Protein AF-A0A523V8X4-F1 (afdb_monomer)

Mean predicted aligned error: 13.8 Å

Nearest PDB structures (foldseek):
  6ama-assembly1_B  TM=8.671E-01  e=6.487E-03  Streptomyces venezuelae
  8xma-assembly1_A  TM=4.907E-01  e=3.134E-01  Homo sapiens
  8j7w-assembly1_A  TM=3.905E-01  e=1.076E+00  Homo sapiens
  8j80-assembly1_A  TM=3.078E-01  e=5.980E-01  Homo sapiens
  8j7w-assembly1_B  TM=3.278E-01  e=9.568E-01  Homo sapiens

pLDDT: mean 81.04, std 16.1, range [32.91, 97.31]

Solvent-accessible surface area (backbone atoms only — not comparable to full-atom values): 18964 Å² total; per-residue (Å²): 135,85,80,76,78,78,54,67,34,44,57,65,57,48,11,64,75,70,75,49,54,52,67,56,48,51,52,31,44,78,67,67,68,36,58,60,48,76,59,87,95,43,54,42,27,40,48,66,44,55,50,46,45,73,77,38,75,60,86,63,70,62,46,75,63,42,53,28,28,28,49,48,30,48,51,52,48,52,57,69,34,41,91,56,71,66,81,50,44,27,38,43,90,61,37,33,37,37,28,22,74,66,26,34,76,22,79,36,84,90,66,60,28,39,44,59,52,46,74,75,68,39,46,87,88,35,51,57,47,53,31,54,62,87,59,91,85,48,43,78,53,82,76,78,49,66,77,38,59,72,63,47,42,44,56,94,65,52,61,65,57,48,34,51,53,48,66,56,65,48,61,91,88,56,59,73,59,48,51,46,66,64,62,95,60,24,41,37,37,32,29,42,72,84,65,51,68,70,59,51,50,52,52,37,50,55,53,33,64,40,40,71,86,46,47,68,48,74,44,74,40,62,93,82,67,74,58,76,77,90,66,72,94,85,58,91,82,78,84,68,83,78,49,50,92,68,44,80,87,54,54,69,72,57,34,51,56,43,42,53,49,42,46,46,52,62,69,42,43,66,47,55,80,65,42,95,56,47,69,81,80,45,62,76,72,61,72,36,82,90,64,56,90,76,70,85,68,81,89,58,85,63,90,50,77,84,73,60,98,47,87,76,75,89,127

Secondary structure (DSSP, 8-state):
-------EEEHHHHHHHHTS-HHHHHHHHHTTSS-EEEETTEEEEEHHHHHHHHHS-------HHHHHHHHHHHHHHHHH-TTS-EEEEEEETTEEEEEETT-TTSBPTTSSBHHHHHHHHSPTT--EEEESSPPTTPEEPPPPPHHHHHTTTT----HHHHHHHHHHHS-TTS-EEEEEESSTTEEEEEEETT--HHHHHHHHHHHHHH-TTSEEEEEEE-TT-PPPPSS-TTSS---SPPPGGG-TTS-HHHHHHHHHHHHHHHHHHHHHHH-S-GGGTS-GGGGSTTS------TTS--S-GGG--------

Radius of gyration: 25.16 Å; Cα contacts (8 Å, |Δi|>4): 401; chains: 1; bounding box: 76×64×55 Å

Structure (mmCIF, N/CA/C/O backbone):
data_AF-A0A523V8X4-F1
#
_entry.id   AF-A0A523V8X4-F1
#
loop_
_atom_site.group_PDB
_atom_site.id
_atom_site.type_symbol
_atom_site.label_atom_id
_atom_site.label_alt_id
_atom_site.label_comp_id
_atom_site.label_asym_id
_atom_site.label_entity_id
_atom_site.label_seq_id
_atom_site.pdbx_PDB_ins_code
_atom_site.Cartn_x
_atom_site.Cartn_y
_atom_site.Cartn_z
_atom_site.occupancy
_atom_site.B_iso_or_equiv
_atom_site.auth_seq_id
_atom_site.auth_comp_id
_atom_site.auth_asym_id
_atom_site.auth_atom_id
_atom_site.pdbx_PDB_model_num
ATOM 1 N N . MET A 1 1 ? -48.447 18.107 -9.327 1.00 37.53 1 MET A N 1
ATOM 2 C CA . MET A 1 1 ? -47.236 18.749 -9.875 1.00 37.53 1 MET A CA 1
ATOM 3 C C . MET A 1 1 ? -46.684 19.621 -8.772 1.00 37.53 1 MET A C 1
ATOM 5 O O . MET A 1 1 ? -47.209 20.700 -8.546 1.00 37.53 1 MET A O 1
ATOM 9 N N . ASP A 1 2 ? -45.750 19.077 -8.001 1.00 35.28 2 ASP A N 1
ATOM 10 C CA . ASP A 1 2 ? -45.204 19.743 -6.823 1.00 35.28 2 ASP A CA 1
ATOM 11 C C . ASP A 1 2 ? -44.057 20.658 -7.268 1.00 35.28 2 ASP A C 1
ATOM 13 O O . ASP A 1 2 ? -42.974 20.202 -7.633 1.00 35.28 2 ASP A O 1
ATOM 17 N N . THR A 1 3 ? -44.330 21.958 -7.361 1.00 41.09 3 THR A N 1
ATOM 18 C CA . THR A 1 3 ? -43.325 22.990 -7.626 1.00 41.09 3 THR A CA 1
ATOM 19 C C . THR A 1 3 ? -42.636 23.357 -6.316 1.00 41.09 3 THR A C 1
ATOM 21 O O . THR A 1 3 ? -42.769 24.478 -5.823 1.00 41.09 3 THR A O 1
ATOM 24 N N . SER A 1 4 ? -41.887 22.423 -5.734 1.00 45.38 4 SER A N 1
ATOM 25 C CA . SER A 1 4 ? -40.886 22.766 -4.729 1.00 45.38 4 SER A CA 1
ATOM 26 C C . SER A 1 4 ? -39.798 23.574 -5.434 1.00 45.38 4 SER A C 1
ATOM 28 O O . SER A 1 4 ? -38.964 23.034 -6.157 1.00 45.38 4 SER A O 1
ATOM 30 N N . GLY A 1 5 ? -39.877 24.899 -5.300 1.00 47.75 5 GLY A N 1
ATOM 31 C CA . GLY A 1 5 ? -38.987 25.856 -5.943 1.00 47.75 5 GLY A CA 1
ATOM 32 C C . GLY A 1 5 ? -37.524 25.575 -5.614 1.00 47.75 5 GLY A C 1
ATOM 33 O O . GLY A 1 5 ? -37.017 25.989 -4.572 1.00 47.75 5 GLY A O 1
ATOM 34 N N . HIS A 1 6 ? -36.827 24.896 -6.524 1.00 63.34 6 HIS A N 1
ATOM 35 C CA . HIS A 1 6 ? -35.383 24.722 -6.465 1.00 63.34 6 HIS A CA 1
ATOM 36 C C . HIS A 1 6 ? -34.720 26.052 -6.813 1.00 63.34 6 HIS A C 1
ATOM 38 O O . HIS A 1 6 ? -34.363 26.323 -7.960 1.00 63.34 6 HIS A O 1
ATOM 44 N N . ARG A 1 7 ? -34.585 26.919 -5.809 1.00 81.62 7 ARG A N 1
ATOM 45 C CA . ARG A 1 7 ? -33.821 28.154 -5.934 1.00 81.62 7 ARG A CA 1
ATOM 46 C C . ARG A 1 7 ? -32.378 27.784 -6.283 1.00 81.62 7 ARG A C 1
ATOM 48 O O . ARG A 1 7 ? -31.677 27.127 -5.512 1.00 81.62 7 ARG A O 1
ATOM 55 N N . SER A 1 8 ? -31.969 28.156 -7.492 1.00 87.88 8 SER A N 1
ATOM 56 C CA . SER A 1 8 ? -30.600 27.971 -7.959 1.00 87.88 8 SER A CA 1
ATOM 57 C C . SER A 1 8 ? -29.747 29.147 -7.498 1.00 87.88 8 SER A C 1
ATOM 59 O O . SER A 1 8 ? -30.123 30.306 -7.665 1.00 87.88 8 SER A O 1
ATOM 61 N N . LEU A 1 9 ? -28.578 28.839 -6.956 1.00 92.88 9 LEU A N 1
ATOM 62 C CA . LEU A 1 9 ? -27.562 29.785 -6.525 1.00 92.88 9 LEU A CA 1
ATOM 63 C C . LEU A 1 9 ? -26.430 29.838 -7.548 1.00 92.88 9 LEU A C 1
ATOM 65 O O . LEU A 1 9 ? -26.143 28.859 -8.240 1.00 92.88 9 LEU A O 1
ATOM 69 N N . VAL A 1 10 ? -25.755 30.981 -7.621 1.00 95.62 10 VAL A N 1
ATOM 70 C CA . VAL A 1 10 ? -24.457 31.087 -8.301 1.00 95.62 10 VAL A CA 1
ATOM 71 C C . VAL A 1 10 ? -23.316 30.845 -7.313 1.00 95.62 10 VAL A C 1
ATOM 73 O O . VAL A 1 10 ? -23.499 30.943 -6.100 1.00 95.62 10 VAL A O 1
ATOM 76 N N . VAL A 1 11 ? -22.119 30.556 -7.833 1.00 96.06 11 VAL A N 1
ATOM 77 C CA . VAL A 1 11 ? -20.916 30.240 -7.035 1.00 96.06 11 VAL A CA 1
ATOM 78 C C . VAL A 1 11 ? -20.683 31.232 -5.899 1.00 96.06 11 VAL A C 1
ATOM 80 O O . VAL A 1 11 ? -20.419 30.803 -4.782 1.00 96.06 11 VAL A O 1
ATOM 83 N N . ASP A 1 12 ? -20.809 32.533 -6.159 1.00 96.06 12 ASP A N 1
ATOM 84 C CA . ASP A 1 12 ? -20.530 33.574 -5.163 1.00 96.06 12 ASP A CA 1
ATOM 85 C C . ASP A 1 12 ? -21.539 33.554 -4.006 1.00 96.06 12 ASP A C 1
ATOM 87 O O . ASP A 1 12 ? -21.163 33.712 -2.845 1.00 96.06 12 ASP A O 1
ATOM 91 N N . GLN A 1 13 ? -22.810 33.272 -4.306 1.00 94.38 13 GLN A N 1
ATOM 92 C CA . GLN A 1 13 ? -23.863 33.131 -3.299 1.00 94.38 13 GLN A CA 1
ATOM 93 C C . GLN A 1 13 ? -23.640 31.879 -2.448 1.00 94.38 13 GLN A C 1
ATOM 95 O O . GLN A 1 13 ? -23.715 31.951 -1.224 1.00 94.38 13 GLN A O 1
ATOM 100 N N . ALA A 1 14 ? -23.294 30.752 -3.076 1.00 94.62 14 ALA A N 1
ATOM 101 C CA . ALA A 1 14 ? -22.953 29.531 -2.354 1.00 94.62 14 ALA A CA 1
ATOM 102 C C . ALA A 1 14 ? -21.706 29.720 -1.472 1.00 94.62 14 ALA A C 1
ATOM 104 O O . ALA A 1 14 ? -21.703 29.284 -0.325 1.00 94.62 14 ALA A O 1
ATOM 105 N N . ALA A 1 15 ? -20.673 30.417 -1.960 1.00 94.81 15 ALA A N 1
ATOM 106 C CA . ALA A 1 15 ? -19.462 30.706 -1.185 1.00 94.81 15 ALA A CA 1
ATOM 107 C C . ALA A 1 15 ? -19.770 31.558 0.050 1.00 94.81 15 ALA A C 1
ATOM 109 O O . ALA A 1 15 ? -19.306 31.244 1.146 1.00 94.81 15 ALA A O 1
ATOM 110 N N . SER A 1 16 ? -20.603 32.590 -0.120 1.00 94.44 16 SER A N 1
ATOM 111 C CA . SER A 1 16 ? -21.057 33.436 0.982 1.00 94.44 16 SER A CA 1
ATOM 112 C C . SER A 1 16 ? -21.873 32.648 2.009 1.00 94.44 16 SER A C 1
ATOM 114 O O . SER A 1 16 ? -21.637 32.809 3.202 1.00 94.44 16 SER A O 1
ATOM 116 N N . MET A 1 17 ? -22.775 31.763 1.569 1.00 91.94 17 MET A N 1
ATOM 117 C CA . MET A 1 17 ? -23.570 30.920 2.472 1.00 91.94 17 MET A CA 1
ATOM 118 C C . MET A 1 17 ? -22.720 29.904 3.239 1.00 91.94 17 MET A C 1
ATOM 120 O O . MET A 1 17 ? -22.996 29.638 4.402 1.00 91.94 17 MET A O 1
ATOM 124 N N . LEU A 1 18 ? -21.691 29.346 2.600 1.00 88.62 18 LEU A N 1
ATOM 125 C CA . LEU A 1 18 ? -20.810 28.328 3.180 1.00 88.62 18 LEU A CA 1
ATOM 126 C C . LEU A 1 18 ? -19.656 28.920 4.002 1.00 88.62 18 LEU A C 1
ATOM 128 O O . LEU A 1 18 ? -18.923 28.169 4.638 1.00 88.62 18 LEU A O 1
ATOM 132 N N . GLY A 1 19 ? -19.455 30.242 3.966 1.00 88.94 19 GLY A N 1
ATOM 133 C CA . GLY A 1 19 ? -18.324 30.902 4.621 1.00 88.94 19 GLY A CA 1
ATOM 134 C C . GLY A 1 19 ? -16.960 30.515 4.031 1.00 88.94 19 GLY A C 1
ATOM 135 O O . GLY A 1 19 ? -15.964 30.493 4.750 1.00 88.94 19 GLY A O 1
ATOM 136 N N . VAL A 1 20 ? -16.892 30.182 2.735 1.00 91.00 20 VAL A N 1
ATOM 137 C CA . VAL A 1 20 ? -15.656 29.743 2.055 1.00 91.00 20 VAL A CA 1
ATOM 138 C C . VAL A 1 20 ? -15.372 30.549 0.787 1.00 91.00 20 VAL A C 1
ATOM 140 O O . VAL A 1 20 ? -16.221 31.264 0.265 1.00 91.00 20 VAL A O 1
ATOM 143 N N . SER A 1 21 ? -14.158 30.410 0.244 1.00 93.94 21 SER A N 1
ATOM 144 C CA . SER A 1 21 ? -13.791 31.061 -1.018 1.00 93.94 21 SER A CA 1
ATOM 145 C C . SER A 1 21 ? -14.538 30.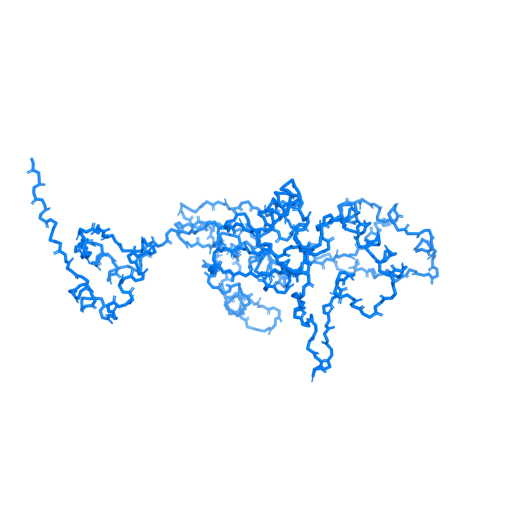472 -2.225 1.00 93.94 21 SER A C 1
ATOM 147 O O . SER A 1 21 ? -14.808 29.271 -2.290 1.00 93.94 21 SER A O 1
ATOM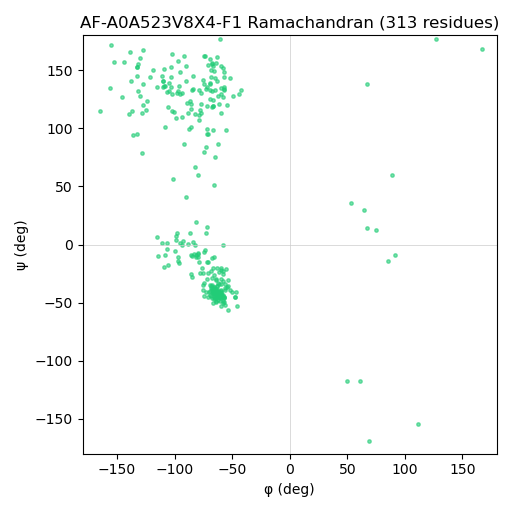 149 N N . THR A 1 22 ? -14.773 31.290 -3.252 1.00 94.00 22 THR A N 1
ATOM 150 C CA . THR A 1 22 ? -15.376 30.857 -4.530 1.00 94.00 22 THR A CA 1
ATOM 151 C C . THR A 1 22 ? -14.543 29.783 -5.238 1.00 94.00 22 THR A C 1
ATOM 153 O O . THR A 1 22 ? -15.087 28.913 -5.919 1.00 94.00 22 THR A O 1
ATOM 156 N N . ARG A 1 23 ? -13.217 29.788 -5.037 1.00 90.75 23 ARG A N 1
ATOM 157 C CA . ARG A 1 23 ? -12.302 28.736 -5.506 1.00 90.75 23 ARG A CA 1
ATOM 158 C C . ARG A 1 23 ? -12.588 27.396 -4.826 1.00 90.75 23 ARG A C 1
ATOM 160 O O . ARG A 1 23 ? -12.579 26.371 -5.502 1.00 90.75 23 ARG A O 1
ATOM 167 N N . THR A 1 24 ? -12.857 27.401 -3.521 1.00 84.94 24 THR A N 1
ATOM 168 C CA . THR A 1 24 ? -13.229 26.197 -2.763 1.00 84.94 24 THR A CA 1
ATOM 169 C C . THR A 1 24 ? -14.539 25.614 -3.282 1.00 84.94 24 THR A C 1
ATOM 171 O O . THR A 1 24 ? -14.596 24.416 -3.539 1.00 84.94 24 THR A O 1
ATOM 174 N N . VAL A 1 25 ? -15.546 26.460 -3.526 1.00 93.44 25 VAL A N 1
ATOM 175 C CA . VAL A 1 25 ? -16.840 26.031 -4.087 1.00 93.44 25 VAL A CA 1
ATOM 176 C C . VAL A 1 25 ? -16.674 25.415 -5.476 1.00 93.44 25 VAL A C 1
ATOM 178 O O . VAL A 1 25 ? -17.209 24.343 -5.731 1.00 93.44 25 VAL A O 1
ATOM 181 N N . LYS A 1 26 ? -15.884 26.035 -6.366 1.00 92.12 26 LYS A N 1
ATOM 182 C CA . LYS A 1 26 ? -15.589 25.460 -7.692 1.00 92.12 26 LYS A CA 1
ATOM 183 C C . LYS A 1 26 ? -14.900 24.102 -7.587 1.00 92.12 26 LYS A C 1
ATOM 185 O O . LYS A 1 26 ? -15.316 23.171 -8.257 1.00 92.12 26 LYS A O 1
ATOM 190 N N . ARG A 1 27 ? -13.917 23.966 -6.690 1.00 90.62 27 ARG A N 1
ATOM 191 C CA . ARG A 1 27 ? -13.253 22.681 -6.431 1.00 90.62 27 ARG A CA 1
ATOM 192 C C . ARG A 1 27 ? -14.238 21.614 -5.942 1.00 90.62 27 ARG A C 1
ATOM 194 O O . ARG A 1 27 ? -14.106 20.466 -6.336 1.00 90.62 27 ARG A O 1
ATOM 201 N N . TRP A 1 28 ? -15.195 21.972 -5.085 1.00 90.75 28 TRP A N 1
ATOM 202 C CA . TRP A 1 28 ? -16.233 21.047 -4.614 1.00 90.75 28 TRP A CA 1
ATOM 203 C C . TRP A 1 28 ? -17.209 20.643 -5.719 1.00 90.75 28 TRP A C 1
ATOM 205 O O . TRP A 1 28 ? -17.574 19.476 -5.782 1.00 90.75 28 TRP A O 1
ATOM 215 N N . LEU A 1 29 ? -17.567 21.563 -6.617 1.00 90.25 29 LEU A N 1
ATOM 216 C CA . LEU A 1 29 ? -18.368 21.264 -7.809 1.00 90.25 29 LEU A CA 1
ATOM 217 C C . LEU A 1 29 ? -17.628 20.335 -8.779 1.00 90.25 29 LEU A C 1
ATOM 219 O O . LEU A 1 29 ? -18.188 19.341 -9.224 1.00 90.25 29 LEU A O 1
ATOM 223 N N . ASP A 1 30 ? -16.352 20.615 -9.053 1.00 84.38 30 ASP A N 1
ATOM 224 C CA . ASP A 1 30 ? -15.517 19.776 -9.922 1.00 84.38 30 ASP A CA 1
ATOM 225 C C . ASP A 1 30 ? -15.294 18.372 -9.322 1.00 84.38 30 ASP A C 1
ATOM 227 O O . ASP A 1 30 ? -15.143 17.398 -10.055 1.00 84.38 30 ASP A O 1
ATOM 231 N N . ALA A 1 31 ? -15.291 18.262 -7.989 1.00 77.44 31 ALA A N 1
ATOM 232 C CA . ALA A 1 31 ? -15.161 17.003 -7.255 1.00 77.44 31 ALA A CA 1
ATOM 233 C C . ALA A 1 31 ? -16.502 16.290 -6.985 1.00 77.44 31 ALA A C 1
ATOM 235 O O . ALA A 1 31 ? -16.498 15.255 -6.322 1.00 77.44 31 ALA A O 1
ATOM 236 N N . GLY A 1 32 ? -17.639 16.845 -7.422 1.00 84.19 32 GLY A N 1
ATOM 237 C CA . GLY A 1 32 ? -18.973 16.280 -7.170 1.00 84.19 32 GLY A CA 1
ATOM 238 C C . GLY A 1 32 ? -19.420 16.308 -5.702 1.00 84.19 32 GLY A C 1
ATOM 239 O O . GLY A 1 32 ? -20.367 15.631 -5.332 1.00 84.19 32 GLY A O 1
ATOM 240 N N . THR A 1 33 ? -18.743 17.076 -4.843 1.00 81.94 33 THR A N 1
ATOM 241 C CA . THR A 1 33 ? -19.093 17.232 -3.417 1.00 81.94 33 THR A CA 1
ATOM 242 C C . THR A 1 33 ? -20.306 18.144 -3.212 1.00 81.94 33 THR A C 1
ATOM 244 O O . THR A 1 33 ? -20.923 18.127 -2.152 1.00 81.94 33 THR A O 1
ATOM 247 N N . LEU A 1 34 ? -20.615 18.979 -4.204 1.00 88.75 34 LEU A N 1
ATOM 248 C CA . LEU A 1 34 ? -21.714 19.933 -4.180 1.00 88.75 34 LEU A CA 1
ATOM 249 C C . LEU A 1 34 ? -22.492 19.803 -5.490 1.00 88.75 34 LEU A C 1
ATOM 251 O O . LEU A 1 34 ? -21.884 19.808 -6.561 1.00 88.75 34 LEU A O 1
ATOM 255 N N . ASP A 1 35 ? -23.816 19.708 -5.414 1.00 88.56 35 ASP A N 1
ATOM 256 C CA . ASP A 1 35 ? -24.646 19.493 -6.597 1.00 88.56 35 ASP A CA 1
ATOM 257 C C . ASP A 1 35 ? -24.808 20.795 -7.373 1.00 88.56 35 ASP A C 1
ATOM 259 O O . ASP A 1 35 ? -25.428 21.768 -6.916 1.00 88.56 35 ASP A O 1
ATOM 263 N N . GLY A 1 36 ? -24.284 20.796 -8.592 1.00 91.19 36 GLY A N 1
ATOM 264 C CA . GLY A 1 36 ? -24.491 21.876 -9.533 1.00 91.19 36 GLY A CA 1
ATOM 265 C C . GLY A 1 36 ? -24.405 21.408 -10.974 1.00 91.19 36 GLY A C 1
ATOM 266 O O . GLY A 1 36 ? -23.785 20.399 -11.295 1.00 91.19 36 GLY A O 1
ATOM 267 N N . VAL A 1 37 ? -25.029 22.178 -11.858 1.00 92.25 37 VAL A N 1
ATOM 268 C CA . VAL A 1 37 ? -24.983 21.975 -13.305 1.00 92.25 37 VAL A CA 1
ATOM 269 C C . VAL A 1 37 ? -24.272 23.161 -13.934 1.00 92.25 37 VAL A C 1
ATOM 271 O O . VAL A 1 37 ? -24.516 24.323 -13.596 1.00 92.25 37 VAL A O 1
ATOM 274 N N . LYS A 1 38 ? -23.369 22.878 -14.869 1.00 94.12 38 LYS A N 1
ATOM 275 C CA . LYS A 1 38 ? -22.673 23.918 -15.620 1.00 94.12 38 LYS A CA 1
ATOM 276 C C . LYS A 1 38 ? -23.553 24.385 -16.778 1.00 94.12 38 LYS A C 1
ATOM 278 O O . LYS A 1 38 ? -23.782 23.643 -17.726 1.00 94.12 38 LYS A O 1
ATOM 283 N N . ILE A 1 39 ? -24.025 25.628 -16.708 1.00 89.94 39 ILE A N 1
ATOM 284 C CA . ILE A 1 39 ? -24.836 26.271 -17.747 1.00 89.94 39 ILE A CA 1
ATOM 285 C C . ILE A 1 39 ? -23.964 27.331 -18.425 1.00 89.94 39 ILE A C 1
ATOM 287 O O . ILE A 1 39 ? -23.696 28.412 -17.889 1.00 89.94 39 ILE A O 1
ATOM 291 N N . GLY A 1 40 ? -23.442 26.986 -19.604 1.00 91.38 40 GLY A N 1
ATOM 292 C CA . GLY A 1 40 ? -22.461 27.803 -20.316 1.00 91.38 40 GLY A CA 1
ATOM 293 C C . GLY A 1 40 ? -21.171 27.988 -19.506 1.00 91.38 40 GLY A C 1
ATOM 294 O O . GLY A 1 40 ? -20.460 27.030 -19.207 1.00 91.38 40 GLY A O 1
ATOM 295 N N . ARG A 1 41 ? -20.845 29.239 -19.150 1.00 89.00 41 ARG A N 1
ATOM 296 C CA . ARG A 1 41 ? -19.642 29.586 -18.362 1.00 89.00 41 ARG A CA 1
ATOM 297 C C . ARG A 1 41 ? -19.889 29.673 -16.852 1.00 89.00 41 ARG A C 1
ATOM 299 O O . ARG A 1 41 ? -18.961 29.993 -16.111 1.00 89.00 41 ARG A O 1
ATOM 306 N N . ARG A 1 42 ? -21.119 29.442 -16.390 1.00 91.19 42 ARG A N 1
ATOM 307 C CA . ARG A 1 42 ? -21.510 29.609 -14.985 1.00 91.19 42 ARG A CA 1
ATOM 308 C C . ARG A 1 42 ? -21.986 28.284 -14.401 1.00 91.19 42 ARG A C 1
ATOM 310 O O . ARG A 1 42 ? -22.512 27.436 -15.113 1.00 91.19 42 ARG A O 1
ATOM 317 N N . TRP A 1 43 ? -21.788 28.123 -13.100 1.00 94.19 43 TRP A N 1
ATOM 318 C CA . TRP A 1 43 ? -22.357 27.014 -12.341 1.00 94.19 43 TRP A CA 1
ATOM 319 C C . TRP A 1 43 ? -23.680 27.452 -11.721 1.00 94.19 43 TRP A C 1
ATOM 321 O O . TRP A 1 43 ? -23.743 28.516 -11.100 1.00 94.19 43 TRP A O 1
ATOM 331 N N . ALA A 1 44 ? -24.703 26.627 -11.910 1.00 94.62 44 ALA A N 1
ATOM 332 C CA . ALA A 1 44 ? -25.993 26.705 -11.249 1.00 94.62 44 ALA A CA 1
ATOM 333 C C . ALA A 1 44 ? -26.015 25.647 -10.142 1.00 94.62 44 ALA A C 1
ATOM 335 O O . ALA A 1 44 ? -25.903 24.457 -10.421 1.00 94.62 44 ALA A O 1
ATOM 336 N N . ILE A 1 45 ? -26.081 26.090 -8.893 1.00 95.25 45 ILE A N 1
ATOM 337 C CA . ILE A 1 45 ? -25.942 25.267 -7.690 1.00 95.25 45 ILE A CA 1
ATOM 338 C C . ILE A 1 45 ? -27.306 25.147 -7.024 1.00 95.25 45 ILE A C 1
ATOM 340 O O . ILE A 1 45 ? -27.992 26.155 -6.869 1.00 95.25 45 ILE A O 1
ATOM 344 N N . THR A 1 46 ? -27.704 23.964 -6.567 1.00 91.38 46 THR A N 1
ATOM 345 C CA . THR A 1 46 ? -28.975 23.854 -5.838 1.00 91.38 46 THR A CA 1
ATOM 346 C C . THR A 1 46 ? -28.824 24.364 -4.399 1.00 91.38 46 THR A C 1
ATOM 348 O O . THR A 1 46 ? -27.909 23.966 -3.676 1.00 91.38 46 THR A O 1
ATOM 351 N N . GLU A 1 47 ? -29.730 25.241 -3.943 1.00 89.69 47 GLU A N 1
ATOM 352 C CA . GLU A 1 47 ? -29.714 25.725 -2.550 1.00 89.69 47 GLU A CA 1
ATOM 353 C C . GLU A 1 47 ? -29.828 24.570 -1.537 1.00 89.69 47 GLU A C 1
ATOM 355 O O . GLU A 1 47 ? -29.225 24.624 -0.466 1.00 89.69 47 GLU A O 1
ATOM 360 N N . ALA A 1 48 ? -30.536 23.494 -1.897 1.00 84.12 48 ALA A N 1
ATOM 361 C CA . ALA A 1 48 ? -30.653 22.285 -1.086 1.00 84.12 48 ALA A CA 1
ATOM 362 C C . ALA A 1 48 ? -29.290 21.631 -0.805 1.00 84.12 48 ALA A C 1
ATOM 364 O O . ALA A 1 48 ? -29.014 21.288 0.341 1.00 84.12 48 ALA A O 1
ATOM 365 N N . SER A 1 49 ? -28.413 21.530 -1.810 1.00 83.69 49 SER A N 1
ATOM 366 C CA . SER A 1 49 ? -27.071 20.952 -1.653 1.00 83.6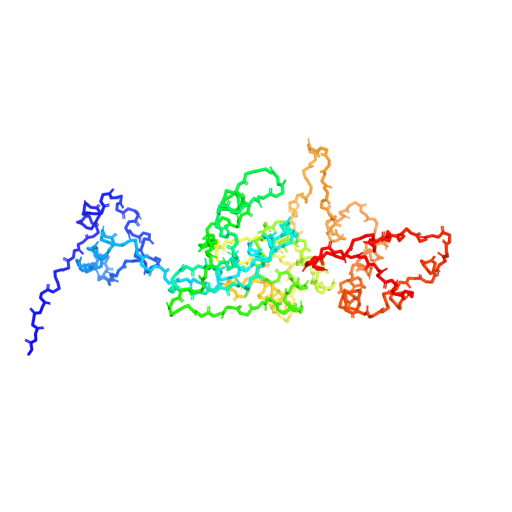9 49 SER A CA 1
ATOM 367 C C . SER A 1 49 ? -26.157 21.845 -0.799 1.00 83.69 49 SER A C 1
ATOM 369 O O . SER A 1 49 ? -25.402 21.364 0.052 1.00 83.69 49 SER A O 1
ATOM 371 N N . VAL A 1 50 ? -26.303 23.171 -0.913 1.00 89.25 50 VAL A N 1
ATOM 372 C CA . VAL A 1 50 ? -25.592 24.139 -0.056 1.00 89.25 50 VAL A CA 1
ATOM 373 C C . VAL A 1 50 ? -26.045 24.030 1.403 1.00 89.25 50 VAL A C 1
ATOM 375 O O . VAL A 1 50 ? -25.214 23.983 2.308 1.00 89.25 50 VAL A O 1
ATOM 378 N N . ARG A 1 51 ? -27.356 23.939 1.650 1.00 85.19 51 ARG A N 1
ATOM 379 C CA . ARG A 1 51 ? -27.910 23.759 3.002 1.00 85.19 51 ARG A CA 1
ATOM 380 C C . ARG A 1 51 ? -27.568 22.396 3.595 1.00 85.19 51 ARG A C 1
ATOM 382 O O . ARG A 1 51 ? -27.251 22.330 4.778 1.00 85.19 51 ARG A O 1
ATOM 389 N N . ALA A 1 52 ? -27.582 21.331 2.793 1.00 76.69 52 ALA A N 1
ATOM 390 C CA . ALA A 1 52 ? -27.146 20.008 3.229 1.00 76.69 52 ALA A CA 1
ATOM 391 C C . ALA A 1 52 ? -25.703 20.061 3.749 1.00 76.69 52 ALA A C 1
ATOM 393 O O . ALA A 1 52 ? -25.452 19.592 4.850 1.00 76.69 52 ALA A O 1
ATOM 394 N N . THR A 1 53 ? -24.814 20.746 3.022 1.00 76.31 53 THR A N 1
ATOM 395 C CA . THR A 1 53 ? -23.407 20.973 3.401 1.00 76.31 53 THR A CA 1
ATOM 396 C C . THR A 1 53 ? -23.243 21.775 4.704 1.00 76.31 53 THR A C 1
ATOM 398 O O . THR A 1 53 ? -22.292 21.550 5.450 1.00 76.31 53 THR A O 1
ATOM 401 N N . LEU A 1 54 ? -24.158 22.711 4.997 1.00 79.31 54 LEU A N 1
ATOM 402 C CA . LEU A 1 54 ? -24.167 23.496 6.243 1.00 79.31 54 LEU A CA 1
ATOM 403 C C . LEU A 1 54 ? -24.655 22.694 7.458 1.00 79.31 54 LEU A C 1
ATOM 405 O O . LEU A 1 54 ? -24.181 22.920 8.569 1.00 79.31 54 LEU A O 1
ATOM 409 N N . HIS A 1 55 ? -25.614 21.786 7.259 1.00 65.81 55 HIS A N 1
ATOM 410 C CA . HIS A 1 55 ? -26.264 21.037 8.341 1.00 65.81 55 HIS A CA 1
ATOM 411 C C . HIS A 1 55 ? -25.680 19.640 8.583 1.00 65.81 55 HIS A C 1
ATOM 413 O O . HIS A 1 55 ? -25.921 19.043 9.629 1.00 65.81 55 HIS A O 1
ATOM 419 N N . GLY A 1 56 ? -24.877 19.131 7.660 1.00 50.62 56 GLY A N 1
ATOM 420 C CA . GLY A 1 56 ? -24.083 17.930 7.831 1.00 50.62 56 GLY A CA 1
ATOM 421 C C . GLY A 1 56 ? -22.912 18.008 6.872 1.00 50.62 56 GLY A C 1
ATOM 422 O O . GLY A 1 56 ? -23.084 18.379 5.714 1.00 50.62 56 GLY A O 1
ATOM 423 N N . SER A 1 57 ? -21.710 17.682 7.350 1.00 43.06 57 SER A N 1
ATOM 424 C CA . SER A 1 57 ? -20.556 17.490 6.472 1.00 43.06 57 SER A CA 1
ATOM 425 C C . SER A 1 57 ? -21.006 16.705 5.237 1.00 43.06 57 SER A C 1
ATOM 427 O O . SER A 1 57 ? -21.749 15.734 5.415 1.00 43.06 57 SER A O 1
ATOM 429 N N . PRO A 1 58 ? -20.643 17.137 4.014 1.00 43.62 58 PRO A N 1
ATOM 430 C CA . PRO A 1 58 ? -21.123 16.484 2.807 1.00 43.62 58 PRO A CA 1
ATOM 431 C C . PRO A 1 58 ? -20.885 14.986 2.973 1.00 43.62 58 PRO A C 1
ATOM 433 O O . PRO A 1 58 ? -19.782 14.586 3.365 1.00 43.62 58 PRO A O 1
ATOM 436 N N . LYS A 1 59 ? -21.940 14.186 2.764 1.00 43.97 59 LYS A N 1
ATOM 437 C CA . LYS A 1 59 ? -21.866 12.723 2.703 1.00 43.97 59 LYS A CA 1
ATOM 438 C C . LYS A 1 59 ? -21.026 12.372 1.485 1.00 43.97 59 LYS A C 1
ATOM 440 O O . LYS A 1 59 ? -21.537 12.085 0.410 1.00 43.97 59 LYS A O 1
ATOM 445 N N . VAL A 1 60 ? -19.721 12.561 1.617 1.00 52.50 60 VAL A N 1
ATOM 446 C CA . VAL A 1 60 ? -18.752 12.064 0.662 1.00 52.50 60 VAL A CA 1
ATOM 447 C C . VAL A 1 60 ? -18.761 10.575 0.905 1.00 52.50 60 VAL A C 1
ATOM 449 O O . VAL A 1 60 ? -18.151 10.128 1.886 1.00 52.50 60 VAL A O 1
ATOM 452 N N . GLU A 1 61 ? -19.499 9.879 0.041 1.00 54.38 61 GLU A N 1
ATOM 453 C CA . GLU A 1 61 ? -19.524 8.427 -0.014 1.00 54.38 61 GLU A CA 1
ATOM 454 C C . GLU A 1 61 ? -18.092 7.910 0.083 1.00 54.38 61 GLU A C 1
ATOM 456 O O . GLU A 1 61 ? -17.192 8.397 -0.614 1.00 54.38 61 GLU A O 1
ATOM 461 N N . ALA A 1 62 ? -17.865 6.965 0.994 1.00 59.09 62 ALA A N 1
ATOM 462 C CA . ALA A 1 62 ? -16.554 6.357 1.154 1.00 59.09 62 ALA A CA 1
ATOM 463 C C . ALA A 1 62 ? -16.073 5.798 -0.194 1.00 59.09 62 ALA A C 1
ATOM 465 O O . ALA A 1 62 ? -16.696 4.917 -0.789 1.00 59.09 62 ALA A O 1
ATOM 466 N N . THR A 1 63 ? -14.939 6.301 -0.675 1.00 69.12 63 THR A N 1
ATOM 467 C CA . THR A 1 63 ? -14.349 5.830 -1.925 1.00 69.12 63 THR A CA 1
ATOM 468 C C . THR A 1 63 ? -13.730 4.440 -1.725 1.00 69.12 63 THR A C 1
ATOM 470 O O . THR A 1 63 ? -13.412 4.049 -0.594 1.00 69.12 63 THR A O 1
ATOM 473 N N . PRO A 1 64 ? -13.468 3.680 -2.806 1.00 73.69 64 PRO A N 1
ATOM 474 C CA . PRO A 1 64 ? -12.710 2.434 -2.703 1.00 73.69 64 PRO A CA 1
ATOM 475 C C . PRO A 1 64 ? -11.377 2.619 -1.959 1.00 73.69 64 PRO A C 1
ATOM 477 O O . PRO A 1 64 ? -11.020 1.798 -1.120 1.00 73.69 64 PRO A O 1
ATOM 480 N N . ARG A 1 65 ? -10.685 3.746 -2.189 1.00 78.94 65 ARG A N 1
ATOM 481 C CA . ARG A 1 65 ? -9.457 4.131 -1.474 1.00 78.94 65 ARG A CA 1
ATOM 482 C C . ARG A 1 65 ? -9.663 4.210 0.039 1.00 78.94 65 ARG A C 1
ATOM 484 O O . ARG A 1 65 ? -8.828 3.707 0.785 1.00 78.94 65 ARG A O 1
ATOM 491 N N . ASP A 1 66 ? -10.750 4.834 0.488 1.00 80.69 66 ASP A N 1
ATOM 492 C CA . ASP A 1 66 ? -11.020 5.018 1.919 1.00 80.69 66 ASP A CA 1
ATOM 493 C C . ASP A 1 66 ? -11.198 3.671 2.626 1.00 80.69 66 ASP A C 1
ATOM 495 O O . ASP A 1 66 ? -10.712 3.492 3.743 1.00 80.69 66 ASP A O 1
ATOM 499 N N . SER A 1 67 ? -11.806 2.702 1.934 1.00 85.62 67 SER A N 1
ATOM 500 C CA . SER A 1 67 ? -11.963 1.331 2.432 1.00 85.62 67 SER A CA 1
ATOM 501 C C . SER A 1 67 ? -10.617 0.629 2.611 1.00 85.62 67 SER A C 1
ATOM 503 O O . SER A 1 67 ? -10.354 0.059 3.670 1.00 85.62 67 SER A O 1
ATOM 505 N N . TRP A 1 68 ? -9.720 0.737 1.628 1.00 90.38 68 TRP A N 1
ATOM 506 C CA . TRP A 1 68 ? -8.378 0.153 1.708 1.00 90.38 68 TRP A CA 1
ATOM 507 C C . TRP A 1 68 ? -7.523 0.767 2.815 1.00 90.38 68 TRP A C 1
ATOM 509 O O . TRP A 1 68 ? -6.863 0.058 3.572 1.00 90.38 68 TRP A O 1
ATOM 519 N N . TRP A 1 69 ? -7.561 2.088 2.958 1.00 92.38 69 TRP A N 1
ATOM 520 C CA . TRP A 1 69 ? -6.797 2.784 3.991 1.00 92.38 69 TRP A CA 1
ATOM 521 C C . TRP A 1 69 ? -7.352 2.556 5.397 1.00 92.38 69 TRP A C 1
ATOM 523 O O . TRP A 1 69 ? -6.594 2.559 6.373 1.00 92.38 69 TRP A O 1
ATOM 533 N N . ALA A 1 70 ? -8.661 2.344 5.530 1.00 94.06 70 ALA A N 1
ATOM 534 C CA . ALA A 1 70 ? -9.267 1.875 6.768 1.00 94.06 70 ALA A CA 1
ATOM 535 C C . ALA A 1 70 ? -8.825 0.448 7.110 1.00 94.06 70 ALA A C 1
ATOM 537 O O . ALA A 1 70 ? -8.388 0.229 8.239 1.00 94.06 70 ALA A O 1
ATOM 538 N N . LEU A 1 71 ? -8.845 -0.477 6.143 1.00 93.56 71 LEU A N 1
ATOM 539 C CA . LEU A 1 71 ? -8.352 -1.849 6.316 1.00 93.56 71 LEU A CA 1
ATOM 540 C C . LEU A 1 71 ? -6.883 -1.880 6.744 1.00 93.56 71 LEU A C 1
ATOM 542 O O . LEU A 1 71 ? -6.567 -2.467 7.774 1.00 93.56 71 LEU A O 1
ATOM 546 N N . TRP A 1 72 ? -6.005 -1.164 6.040 1.00 93.81 72 TRP A N 1
ATOM 547 C CA . TRP A 1 72 ? -4.590 -1.072 6.410 1.00 93.81 72 TRP A CA 1
ATOM 548 C C . TRP A 1 72 ? -4.398 -0.515 7.829 1.00 93.81 72 TRP A C 1
ATOM 550 O O . TRP A 1 72 ? -3.612 -1.037 8.618 1.00 93.81 72 TRP A O 1
ATOM 560 N N . SER A 1 73 ? -5.150 0.532 8.189 1.00 95.19 73 SER A N 1
ATOM 561 C CA . SER A 1 73 ? -5.064 1.133 9.528 1.00 95.19 73 SER A CA 1
ATOM 562 C C . SER A 1 73 ? -5.552 0.173 10.616 1.00 95.19 73 SER A C 1
ATOM 564 O O . SER A 1 73 ? -4.973 0.131 11.701 1.00 95.19 73 SER A O 1
ATOM 566 N N . TYR A 1 74 ? -6.607 -0.595 10.332 1.00 95.38 74 TYR A N 1
ATOM 567 C CA . TYR A 1 74 ? -7.120 -1.639 11.214 1.00 95.38 74 TYR A CA 1
ATOM 568 C C . TYR A 1 74 ? -6.106 -2.764 11.398 1.00 95.38 74 TYR A C 1
ATOM 570 O O . TYR A 1 74 ? -5.803 -3.135 12.525 1.00 95.38 74 TYR A O 1
ATOM 578 N N . GLU A 1 75 ? -5.529 -3.279 10.320 1.00 92.00 75 GLU A N 1
ATOM 579 C CA . GLU A 1 75 ? -4.542 -4.352 10.398 1.00 92.00 75 GLU A CA 1
ATOM 580 C C . GLU A 1 75 ? -3.292 -3.912 11.152 1.00 92.00 75 GLU A C 1
ATOM 582 O O . GLU A 1 75 ? -2.807 -4.653 12.002 1.00 92.00 75 GLU A O 1
ATOM 587 N N . ARG A 1 76 ? -2.820 -2.679 10.929 1.00 91.31 76 ARG A N 1
ATOM 588 C CA . ARG A 1 76 ? -1.710 -2.110 11.699 1.00 91.31 76 ARG A CA 1
ATOM 589 C C . ARG A 1 76 ? -2.061 -1.970 13.180 1.00 91.31 76 ARG A C 1
ATOM 591 O O . ARG A 1 76 ? -1.216 -2.259 14.019 1.00 91.31 76 ARG A O 1
ATOM 598 N N . LEU A 1 77 ? -3.285 -1.555 13.512 1.00 93.19 77 LEU A N 1
ATOM 599 C CA . LEU A 1 77 ? -3.777 -1.510 14.894 1.00 93.19 77 LEU A CA 1
ATOM 600 C C . LEU A 1 77 ? -3.767 -2.904 15.534 1.00 93.19 77 LEU A C 1
ATOM 602 O O . LEU A 1 77 ? -3.247 -3.067 16.632 1.00 93.19 77 LEU A O 1
ATOM 606 N N . VAL A 1 78 ? -4.310 -3.908 14.847 1.00 91.62 78 VAL A N 1
ATOM 607 C CA . VAL A 1 78 ? -4.343 -5.296 15.329 1.00 91.62 78 VAL A CA 1
ATOM 608 C C . VAL A 1 78 ? -2.926 -5.852 15.493 1.00 91.62 78 VAL A C 1
ATOM 610 O O . VAL A 1 78 ? -2.637 -6.529 16.476 1.00 91.62 78 VAL A O 1
ATOM 613 N N . TYR A 1 79 ? -2.038 -5.545 14.547 1.00 86.38 79 TYR A N 1
ATOM 614 C CA . TYR A 1 79 ? -0.651 -5.999 14.538 1.00 86.38 79 TYR A CA 1
ATOM 615 C C . TYR A 1 79 ? 0.166 -5.395 15.682 1.00 86.38 79 TYR A C 1
ATOM 617 O O . TYR A 1 79 ? 0.956 -6.092 16.307 1.00 86.38 79 TYR A O 1
ATOM 625 N N . THR A 1 80 ? -0.004 -4.105 15.982 1.00 87.56 80 THR A N 1
ATOM 626 C CA . THR A 1 80 ? 0.781 -3.449 17.038 1.00 87.56 80 THR A CA 1
ATOM 627 C C . THR A 1 80 ? 0.181 -3.634 18.423 1.00 87.56 80 THR A C 1
ATOM 629 O O . THR A 1 80 ? 0.921 -3.628 19.397 1.00 87.56 80 THR A O 1
ATOM 632 N N . GLN A 1 81 ? -1.137 -3.811 18.542 1.00 90.75 81 GLN A N 1
ATOM 633 C CA . GLN A 1 81 ? -1.829 -3.974 19.823 1.00 90.75 81 GLN A CA 1
ATOM 634 C C . GLN A 1 81 ? -2.153 -5.450 20.078 1.00 90.75 81 GLN A C 1
ATOM 636 O O . GLN A 1 81 ? -3.309 -5.819 20.281 1.00 90.75 81 GLN A O 1
ATOM 641 N N . ILE A 1 82 ? -1.120 -6.301 20.064 1.00 86.38 82 ILE A N 1
ATOM 642 C CA . ILE A 1 82 ? -1.258 -7.766 20.153 1.00 86.38 82 ILE A CA 1
ATOM 643 C C . ILE A 1 82 ? -1.976 -8.253 21.414 1.00 86.38 82 ILE A C 1
ATOM 645 O O . ILE A 1 82 ? -2.504 -9.357 21.418 1.00 86.38 82 ILE A O 1
ATOM 649 N N . HIS A 1 83 ? -1.991 -7.460 22.487 1.00 85.31 83 HIS A N 1
ATOM 650 C CA . HIS A 1 83 ? -2.668 -7.773 23.747 1.00 85.31 83 HIS A CA 1
ATOM 651 C C . HIS A 1 83 ? -4.181 -7.518 23.699 1.00 85.31 83 HIS A C 1
ATOM 653 O O . HIS A 1 83 ? -4.891 -7.869 24.639 1.00 85.31 83 HIS A O 1
ATOM 659 N N . VAL A 1 84 ? -4.685 -6.903 22.627 1.00 89.50 84 VAL A N 1
ATOM 660 C CA . VAL A 1 84 ? -6.091 -6.530 22.466 1.00 89.50 84 VAL A CA 1
ATOM 661 C C . VAL A 1 84 ? -6.771 -7.450 21.462 1.00 89.50 84 VAL A C 1
ATOM 663 O O . VAL A 1 84 ? -6.300 -7.665 20.347 1.00 89.50 84 VAL A O 1
ATOM 666 N N . SER A 1 85 ? -7.931 -7.974 21.853 1.00 90.62 85 SER A N 1
ATOM 667 C CA . SER A 1 85 ? -8.783 -8.764 20.964 1.00 90.62 85 SER A CA 1
ATOM 668 C C . SER A 1 85 ? -9.710 -7.856 20.158 1.00 90.62 85 SER A C 1
ATOM 670 O O . SER A 1 85 ? -10.501 -7.099 20.727 1.00 90.62 85 SER A O 1
ATOM 672 N N . PHE A 1 86 ? -9.635 -7.963 18.832 1.00 93.75 86 PHE A N 1
ATOM 673 C CA . PHE A 1 86 ? -10.519 -7.275 17.894 1.00 93.75 86 PHE A CA 1
ATOM 674 C C . PHE A 1 86 ? -11.454 -8.278 17.217 1.00 93.75 86 PHE A C 1
ATOM 676 O O . PHE A 1 86 ? -11.036 -9.378 16.864 1.00 93.75 86 PHE A O 1
ATOM 683 N N . SER A 1 87 ? -12.716 -7.899 17.017 1.00 93.62 87 SER A N 1
ATOM 684 C CA . SER A 1 87 ? -13.745 -8.765 16.414 1.00 93.62 87 SER A CA 1
ATOM 685 C C . SER A 1 87 ? -13.974 -8.498 14.921 1.00 93.62 87 SER A C 1
ATOM 687 O O . SER A 1 87 ? -14.875 -9.085 14.325 1.00 93.62 87 SER A O 1
ATOM 689 N N . GLY A 1 88 ? -13.193 -7.600 14.315 1.00 94.19 88 GLY A N 1
ATOM 690 C CA . GLY A 1 88 ? -13.295 -7.243 12.901 1.00 94.19 88 GLY A CA 1
ATOM 691 C C . GLY A 1 88 ? -13.427 -5.744 12.648 1.00 94.19 88 GLY A C 1
ATOM 692 O O . GLY A 1 88 ? -13.533 -4.933 13.576 1.00 94.19 88 GLY A O 1
ATOM 693 N N . ILE A 1 89 ? -13.458 -5.406 11.360 1.00 95.94 89 ILE A N 1
ATOM 694 C CA . ILE A 1 89 ? -13.758 -4.074 10.839 1.00 95.94 89 ILE A CA 1
ATOM 695 C C . ILE A 1 89 ? -15.125 -4.071 10.143 1.00 95.94 89 ILE A C 1
ATOM 697 O O . ILE A 1 89 ? -15.508 -5.034 9.479 1.00 95.94 89 ILE A O 1
ATOM 701 N N . TYR A 1 90 ? -15.875 -2.990 10.330 1.00 95.81 90 TYR A N 1
ATOM 702 C CA . TYR A 1 90 ? -17.218 -2.811 9.790 1.00 95.81 90 TYR A CA 1
ATOM 703 C C . TYR A 1 90 ? -17.345 -1.440 9.130 1.00 95.81 90 TYR A C 1
ATOM 705 O O . TYR A 1 90 ? -16.669 -0.489 9.525 1.00 95.81 90 TYR A O 1
ATOM 713 N N . ARG A 1 91 ? -18.238 -1.326 8.152 1.00 94.56 91 ARG A N 1
ATOM 714 C CA . ARG A 1 91 ? -18.617 -0.078 7.494 1.00 94.56 91 ARG A CA 1
ATOM 715 C C . ARG A 1 91 ? -20.029 0.308 7.899 1.00 94.56 91 ARG A C 1
ATOM 717 O O . ARG A 1 91 ? -20.929 -0.527 7.889 1.00 94.56 91 ARG A O 1
ATOM 724 N N . ARG A 1 92 ? -20.246 1.585 8.198 1.00 92.00 92 ARG A N 1
ATOM 725 C CA . ARG A 1 92 ? -21.588 2.150 8.365 1.00 92.00 92 ARG A CA 1
ATOM 726 C C . ARG A 1 92 ? -21.625 3.526 7.719 1.00 92.00 92 ARG A C 1
ATOM 728 O O . ARG A 1 92 ? -20.988 4.447 8.224 1.00 92.00 92 ARG A O 1
ATOM 735 N N . ALA A 1 93 ? -22.387 3.656 6.632 1.00 86.31 93 ALA A N 1
ATOM 736 C CA . ALA A 1 93 ? -22.335 4.832 5.764 1.00 86.31 93 ALA A CA 1
ATOM 737 C C . ALA A 1 93 ? -20.872 5.148 5.380 1.00 86.31 93 ALA A C 1
ATOM 739 O O . ALA 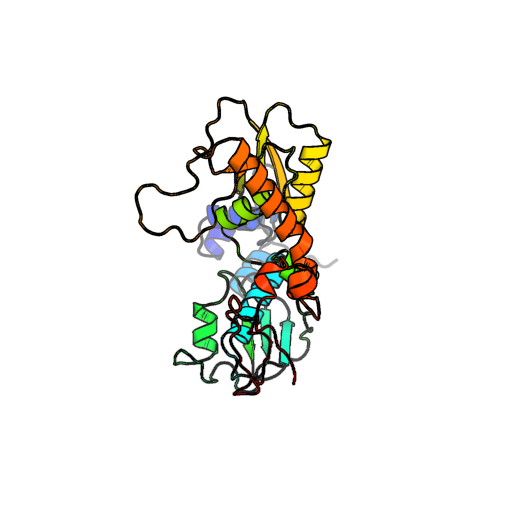A 1 93 ? -20.203 4.291 4.805 1.00 86.31 93 ALA A O 1
ATOM 740 N N . ASP A 1 94 ? -20.363 6.317 5.773 1.00 84.69 94 ASP A N 1
ATOM 741 C CA . ASP A 1 94 ? -19.023 6.798 5.413 1.00 84.69 94 ASP A CA 1
ATOM 742 C C . ASP A 1 94 ? -17.960 6.562 6.502 1.00 84.69 94 ASP A C 1
ATOM 744 O O . ASP A 1 94 ? -16.857 7.114 6.435 1.00 84.69 94 ASP A O 1
ATOM 748 N N . GLU A 1 95 ? -18.293 5.782 7.533 1.00 90.94 95 GLU A N 1
ATOM 749 C CA . GLU A 1 95 ? -17.422 5.497 8.673 1.00 90.94 95 GLU A CA 1
ATOM 750 C C . GLU A 1 95 ? -16.959 4.041 8.689 1.00 90.94 95 GLU A C 1
ATOM 752 O O . GLU A 1 95 ? -17.716 3.113 8.383 1.00 90.94 95 GLU A O 1
ATOM 757 N N . PHE A 1 96 ? -15.720 3.849 9.141 1.00 95.62 96 PHE A N 1
ATOM 758 C CA . PHE A 1 96 ? -15.121 2.544 9.381 1.00 95.62 96 PHE A CA 1
ATOM 759 C C . PHE A 1 96 ? -14.955 2.315 10.884 1.00 95.62 96 PHE A C 1
ATOM 761 O O . PHE A 1 96 ? -14.515 3.196 11.628 1.00 95.62 96 PHE A O 1
ATOM 768 N N . LEU A 1 97 ? -15.312 1.124 11.348 1.00 96.94 97 LEU A N 1
ATOM 769 C CA . LEU A 1 97 ? -15.449 0.805 12.763 1.00 96.94 97 LEU A CA 1
ATOM 770 C C . LEU A 1 97 ? -14.649 -0.457 13.088 1.00 96.94 97 LEU A C 1
ATOM 772 O O . LEU A 1 97 ? -14.995 -1.545 12.637 1.00 96.94 97 LEU A O 1
ATOM 776 N N . ALA A 1 98 ? -13.596 -0.318 13.888 1.00 97.12 98 ALA A N 1
ATOM 777 C CA . ALA A 1 98 ? -12.871 -1.436 14.479 1.00 97.12 98 ALA A CA 1
ATOM 778 C C . ALA A 1 98 ? -13.562 -1.862 15.781 1.00 97.12 98 ALA A C 1
ATOM 780 O O . ALA A 1 98 ? -13.692 -1.060 16.712 1.00 97.12 98 ALA A O 1
ATOM 781 N N . ILE A 1 99 ? -14.001 -3.117 15.860 1.00 96.94 99 ILE A N 1
ATOM 782 C CA . ILE A 1 99 ? -14.733 -3.629 17.025 1.00 96.94 99 ILE A CA 1
ATOM 783 C C . ILE A 1 99 ? -13.753 -4.192 18.045 1.00 96.94 99 ILE A C 1
ATOM 785 O O . ILE A 1 99 ? -12.999 -5.117 17.745 1.00 96.94 99 ILE A O 1
ATOM 789 N N . CYS A 1 100 ? -13.783 -3.648 19.257 1.00 94.75 100 CYS A N 1
ATOM 790 C CA . CYS A 1 100 ? -12.930 -4.059 20.366 1.00 94.75 100 CYS A CA 1
ATOM 791 C C . CYS A 1 100 ? -13.691 -3.927 21.684 1.00 94.75 100 CYS A C 1
ATOM 793 O O . CYS A 1 100 ? -14.165 -2.841 22.009 1.00 94.75 100 CYS A O 1
ATOM 795 N N . SER A 1 101 ? -13.751 -4.991 22.485 1.00 91.38 101 SER A N 1
ATOM 796 C CA . SER A 1 101 ? -14.480 -5.001 23.764 1.00 91.38 101 SER A CA 1
ATOM 797 C C . SER A 1 101 ? -13.971 -3.953 24.765 1.00 91.38 101 SER A C 1
ATOM 799 O O . SER A 1 101 ? -14.765 -3.348 25.490 1.00 91.38 101 SER A O 1
ATOM 801 N N . ALA A 1 102 ? -12.664 -3.663 24.761 1.00 91.50 102 ALA A N 1
ATOM 802 C CA . ALA A 1 102 ? -12.072 -2.598 25.574 1.00 91.50 102 ALA A CA 1
ATOM 803 C C . ALA A 1 102 ? -12.508 -1.190 25.112 1.00 91.50 102 ALA A C 1
ATOM 805 O O . ALA A 1 102 ? -12.528 -0.238 25.898 1.00 91.50 102 ALA A O 1
ATOM 806 N N . GLY A 1 103 ? -12.924 -1.056 23.850 1.00 93.88 103 GLY A N 1
ATOM 807 C CA . GLY A 1 103 ? -13.340 0.198 23.237 1.00 93.88 103 GLY A CA 1
ATOM 808 C C . GLY A 1 103 ? -12.187 1.189 23.033 1.00 93.88 103 GLY A C 1
ATOM 809 O O . GLY A 1 103 ? -11.017 0.849 23.210 1.00 93.88 103 GLY A O 1
ATOM 810 N N . PRO A 1 104 ? -12.495 2.451 22.685 1.00 94.75 104 PRO A N 1
ATOM 811 C CA . PRO A 1 104 ? -11.474 3.458 22.387 1.00 94.75 104 PRO A CA 1
ATOM 812 C C . PRO A 1 104 ? -10.621 3.846 23.603 1.00 94.75 104 PRO A C 1
ATOM 814 O O . PRO A 1 104 ? -9.514 4.341 23.420 1.00 94.75 104 PRO A O 1
ATOM 817 N N . ASN A 1 105 ? -11.107 3.603 24.824 1.00 95.38 105 ASN A N 1
ATOM 818 C CA . ASN A 1 105 ? -10.404 3.912 26.072 1.00 95.38 105 ASN A CA 1
ATOM 819 C C . ASN A 1 105 ? -9.574 2.733 26.609 1.00 95.38 105 ASN A C 1
ATOM 821 O O . ASN A 1 105 ? -8.995 2.851 27.685 1.00 95.38 105 ASN A O 1
ATOM 825 N N . GLY A 1 106 ? -9.523 1.602 25.892 1.00 91.81 106 GLY A N 1
ATOM 826 C CA . GLY A 1 106 ? -8.636 0.492 26.243 1.00 91.81 106 GLY A CA 1
ATOM 827 C C . GLY A 1 106 ? -7.166 0.922 26.241 1.00 91.81 106 GLY A C 1
ATOM 828 O O . GLY A 1 106 ? -6.803 1.862 25.536 1.00 91.81 106 GLY A O 1
ATOM 829 N N . ALA A 1 107 ? -6.325 0.245 27.021 1.00 92.88 107 ALA A N 1
ATOM 830 C CA . ALA A 1 107 ? -4.901 0.563 27.119 1.00 92.88 107 ALA A CA 1
ATOM 831 C C . ALA A 1 107 ? -4.136 0.162 25.844 1.00 92.88 107 ALA A C 1
ATOM 833 O O . ALA A 1 107 ? -4.323 -0.946 25.334 1.00 92.88 107 ALA A O 1
ATOM 834 N N . SER A 1 108 ? -3.255 1.039 25.356 1.00 92.94 108 SER A N 1
ATOM 835 C CA . SER A 1 108 ? -2.306 0.743 24.269 1.00 92.94 108 SER A CA 1
ATOM 836 C C . SER A 1 108 ? -0.918 0.352 24.796 1.00 92.94 108 SER A C 1
ATOM 838 O O . SER A 1 108 ? -0.552 0.744 25.903 1.00 92.94 108 SER A O 1
ATOM 840 N N . ILE A 1 109 ? -0.120 -0.364 23.990 1.00 86.06 109 ILE A N 1
ATOM 841 C CA . ILE A 1 109 ? 1.253 -0.784 24.357 1.00 86.06 109 ILE A CA 1
ATOM 842 C C . ILE A 1 109 ? 2.167 0.419 24.631 1.00 86.06 109 ILE A C 1
ATOM 844 O O . ILE A 1 109 ? 2.902 0.433 25.612 1.00 86.06 109 ILE A O 1
ATOM 848 N N . GLU A 1 110 ? 2.099 1.457 23.798 1.00 80.25 110 GLU A N 1
ATOM 849 C CA . GLU A 1 110 ? 3.009 2.617 23.838 1.00 80.25 110 GLU A CA 1
ATOM 850 C C . GLU A 1 110 ? 2.619 3.674 24.893 1.00 80.25 110 GLU A C 1
ATOM 852 O O . GLU A 1 110 ? 3.067 4.814 24.826 1.00 80.25 110 GLU A O 1
ATOM 857 N N . SER A 1 111 ? 1.812 3.286 25.890 1.00 67.94 111 SER A N 1
ATOM 858 C CA . SER A 1 111 ? 1.134 4.134 26.884 1.00 67.94 111 SER A CA 1
ATOM 859 C C . SER A 1 111 ? 0.038 5.042 26.297 1.00 67.94 111 SER A C 1
ATOM 861 O O . SER A 1 111 ? 0.163 5.605 25.213 1.00 67.94 111 SER A O 1
ATOM 863 N N . GLY A 1 112 ? -1.095 5.144 27.000 1.00 90.38 112 GLY A N 1
ATOM 864 C CA . GLY A 1 112 ? -2.278 5.887 26.552 1.00 90.38 112 GLY A CA 1
ATOM 865 C C . GLY A 1 112 ? -3.474 4.995 26.207 1.00 90.38 112 GLY A C 1
ATOM 866 O O . GLY A 1 112 ? -3.639 3.904 26.753 1.00 90.38 112 GLY A O 1
ATOM 867 N N . THR A 1 113 ? -4.349 5.501 25.334 1.00 96.19 113 THR A N 1
ATOM 868 C CA . THR A 1 113 ? -5.583 4.813 24.922 1.00 96.19 113 THR A CA 1
ATOM 869 C C . THR A 1 113 ? -5.490 4.317 23.483 1.00 96.19 113 THR A C 1
ATOM 871 O O . THR A 1 113 ? -4.867 4.966 22.642 1.00 96.19 113 THR A O 1
ATOM 874 N N . LEU A 1 114 ? -6.190 3.229 23.158 1.00 95.75 114 LEU A N 1
ATOM 875 C CA . LEU A 1 114 ? -6.283 2.698 21.794 1.00 95.75 114 LEU A CA 1
ATOM 876 C C . LEU A 1 114 ? -6.798 3.743 20.795 1.00 95.75 114 LEU A C 1
ATOM 878 O O . LEU A 1 114 ? -6.294 3.842 19.678 1.00 95.75 114 LEU A O 1
ATOM 882 N N . GLY A 1 115 ? -7.772 4.563 21.195 1.00 95.12 115 GLY A N 1
ATOM 883 C CA . GLY A 1 115 ? -8.277 5.661 20.373 1.00 95.12 115 GLY A CA 1
ATOM 884 C C . GLY A 1 115 ? -7.232 6.758 20.146 1.00 95.12 115 GLY A C 1
ATOM 885 O O . GLY A 1 115 ? -7.168 7.323 19.055 1.00 95.12 115 GLY A O 1
ATOM 886 N N . GLY A 1 116 ? -6.398 7.050 21.150 1.00 93.62 116 GLY A N 1
ATOM 887 C CA . GLY A 1 116 ? -5.249 7.948 21.014 1.00 93.62 116 GLY A CA 1
ATOM 888 C C . GLY A 1 116 ? -4.212 7.406 20.038 1.00 93.62 116 GLY A C 1
ATOM 889 O O . GLY A 1 116 ? -3.846 8.105 19.092 1.00 93.62 116 GLY A O 1
ATOM 890 N N . TRP A 1 117 ? -3.833 6.140 20.214 1.00 94.69 117 TRP A N 1
ATO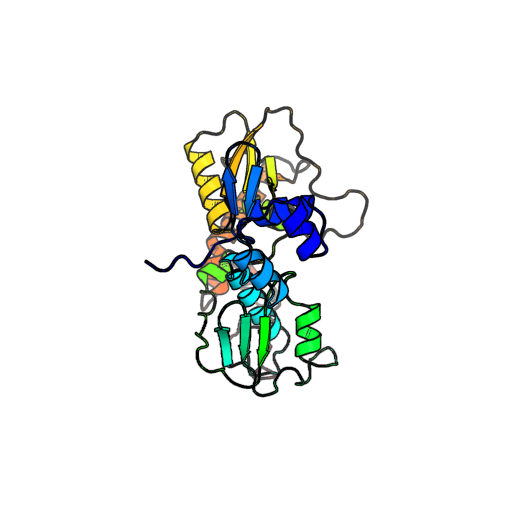M 891 C CA . TRP A 1 117 ? -2.894 5.449 19.339 1.00 94.69 117 TRP A CA 1
ATOM 892 C C . TRP A 1 117 ? -3.378 5.442 17.882 1.00 94.69 117 TRP A C 1
ATOM 894 O O . TRP A 1 117 ? -2.640 5.846 16.982 1.00 94.69 117 TRP A O 1
ATOM 904 N N . LEU A 1 118 ? -4.644 5.073 17.641 1.00 95.00 118 LEU A N 1
ATOM 905 C CA . LEU A 1 118 ? -5.204 4.997 16.289 1.00 95.00 118 LEU A CA 1
ATOM 906 C C . LEU A 1 118 ? -5.205 6.362 15.594 1.00 95.00 118 LEU A C 1
ATOM 908 O O . LEU A 1 118 ? -4.905 6.437 14.406 1.00 95.00 118 LEU A O 1
ATOM 912 N N . ARG A 1 119 ? -5.504 7.454 16.311 1.00 93.00 119 ARG A N 1
ATOM 913 C CA . ARG A 1 119 ? -5.469 8.808 15.731 1.00 93.00 119 ARG A CA 1
ATOM 914 C C . ARG A 1 119 ? -4.083 9.206 15.228 1.00 93.00 119 ARG A C 1
ATOM 916 O O . ARG A 1 119 ? -4.012 9.932 14.244 1.00 93.00 119 ARG A O 1
ATOM 923 N N . GLN A 1 120 ? -3.023 8.755 15.894 1.00 91.06 120 GLN A N 1
ATOM 924 C CA . GLN A 1 120 ? -1.641 9.095 15.547 1.00 91.06 120 GLN A CA 1
ATOM 925 C C . GLN A 1 120 ? -1.048 8.174 14.473 1.00 91.06 120 GLN A C 1
ATOM 927 O O . GLN A 1 120 ? -0.148 8.592 13.752 1.00 91.06 120 GLN A O 1
ATOM 932 N N . ASN A 1 121 ? -1.553 6.941 14.353 1.00 92.25 121 ASN A N 1
ATOM 933 C CA . ASN A 1 121 ? -0.924 5.896 13.539 1.00 92.25 121 ASN A CA 1
ATOM 934 C C . ASN A 1 121 ? -1.739 5.438 12.320 1.00 92.25 121 ASN A C 1
ATOM 936 O O . ASN A 1 121 ? -1.216 4.691 11.489 1.00 92.25 121 ASN A O 1
ATOM 940 N N . LYS A 1 122 ? -3.008 5.847 12.189 1.00 93.12 122 LYS A N 1
ATOM 941 C CA . LYS A 1 122 ? -3.816 5.527 11.004 1.00 93.12 122 LYS A CA 1
ATOM 942 C C . LYS A 1 122 ? -3.325 6.260 9.758 1.00 93.12 122 LYS A C 1
ATOM 944 O O . LYS A 1 122 ? -2.694 7.313 9.843 1.00 93.12 122 LYS A O 1
ATOM 949 N N . ALA A 1 123 ? -3.698 5.746 8.590 1.00 91.62 123 ALA A N 1
ATOM 950 C CA . ALA A 1 123 ? -3.480 6.447 7.334 1.00 91.62 123 ALA A CA 1
ATOM 951 C C . ALA A 1 123 ? -4.206 7.804 7.361 1.00 91.62 123 ALA A C 1
ATOM 953 O O . ALA A 1 123 ? -5.371 7.898 7.766 1.00 91.62 123 ALA A O 1
ATOM 954 N N . ILE A 1 124 ? -3.526 8.864 6.919 1.00 85.69 124 ILE A N 1
ATOM 955 C CA . ILE A 1 124 ? -4.129 10.197 6.803 1.00 85.69 124 ILE A CA 1
ATOM 956 C C . ILE A 1 124 ? -5.356 10.103 5.890 1.00 85.69 124 ILE A C 1
ATOM 958 O O . ILE A 1 124 ? -5.296 9.491 4.833 1.00 85.69 124 ILE A O 1
ATOM 962 N N . GLY A 1 125 ? -6.480 10.697 6.295 1.00 84.69 125 GLY A N 1
ATOM 963 C CA . GLY A 1 125 ? -7.743 10.633 5.546 1.00 84.69 125 GLY A CA 1
ATOM 964 C C . GLY A 1 125 ? -8.604 9.398 5.834 1.00 84.69 125 GLY A C 1
ATOM 965 O O . GLY A 1 125 ? -9.796 9.427 5.547 1.00 84.69 125 GLY A O 1
ATOM 966 N N . SER A 1 126 ? -8.065 8.362 6.488 1.00 89.25 126 SER A N 1
ATOM 967 C CA . SER A 1 126 ? -8.850 7.191 6.889 1.00 89.25 126 SER A CA 1
ATOM 968 C C . SER A 1 126 ? -9.895 7.547 7.956 1.00 89.25 126 SER A C 1
ATOM 970 O O . SER A 1 126 ? -9.566 8.057 9.037 1.00 89.25 126 SER A O 1
ATOM 972 N N . ARG A 1 127 ? -11.171 7.245 7.685 1.00 91.69 127 ARG A N 1
ATOM 973 C CA . ARG A 1 127 ? -12.319 7.493 8.582 1.00 91.69 127 ARG A CA 1
ATOM 974 C C . ARG A 1 127 ? -12.599 6.319 9.527 1.00 91.69 127 ARG A C 1
ATOM 976 O O . ARG A 1 127 ? -13.748 5.955 9.756 1.00 91.69 127 ARG A O 1
ATOM 983 N N . ILE A 1 128 ? -11.540 5.721 10.072 1.00 95.56 128 ILE A N 1
ATOM 984 C CA . ILE A 1 128 ? -11.640 4.628 11.043 1.00 95.56 128 ILE A CA 1
ATOM 985 C C . ILE A 1 128 ? -11.698 5.122 12.497 1.00 95.56 128 ILE A C 1
ATOM 987 O O . ILE A 1 128 ? -10.984 6.061 12.875 1.00 95.56 128 ILE A O 1
ATOM 991 N N . SER A 1 129 ? -12.526 4.461 13.310 1.00 96.31 129 SER A N 1
ATOM 992 C CA . SER A 1 129 ? -12.641 4.634 14.764 1.00 96.31 129 SER A CA 1
ATOM 993 C C . SER A 1 129 ? -12.791 3.286 15.487 1.00 96.31 129 SER A C 1
ATOM 995 O O . SER A 1 129 ? -13.048 2.266 14.852 1.00 96.31 129 SER A O 1
ATOM 997 N N . ILE A 1 130 ? -12.607 3.268 16.813 1.00 97.31 130 ILE A N 1
ATOM 998 C CA . ILE A 1 130 ? -12.756 2.064 17.649 1.00 97.31 130 ILE A CA 1
ATOM 999 C C . ILE A 1 130 ? -14.070 2.150 18.418 1.00 97.31 130 ILE A C 1
ATOM 1001 O O . ILE A 1 130 ? -14.331 3.159 19.076 1.00 97.31 130 ILE A O 1
ATOM 1005 N N . VAL A 1 131 ? -14.857 1.076 18.397 1.00 96.81 131 VAL A N 1
ATOM 1006 C CA . VAL A 1 131 ? -16.134 0.974 19.117 1.00 96.81 131 VAL A CA 1
ATOM 1007 C C . VAL A 1 131 ? -16.229 -0.339 19.898 1.00 96.81 131 VAL A C 1
ATOM 1009 O O . VAL A 1 131 ? -15.567 -1.321 19.567 1.00 96.81 131 VAL A O 1
ATOM 1012 N N . LYS A 1 132 ? -17.051 -0.350 20.957 1.00 96.44 132 LYS A N 1
ATOM 1013 C CA . LYS A 1 132 ? -17.206 -1.515 21.849 1.00 96.44 132 LYS A CA 1
ATOM 1014 C C . LYS A 1 132 ? -18.022 -2.656 21.249 1.00 96.44 132 LYS A C 1
ATOM 1016 O O . LYS A 1 132 ? -17.774 -3.816 21.557 1.00 96.44 132 LYS A O 1
ATOM 1021 N N . SER A 1 133 ? -19.004 -2.322 20.426 1.00 94.62 133 SER A N 1
ATOM 1022 C CA . SER A 1 133 ? -19.948 -3.265 19.835 1.00 94.62 133 SER A CA 1
ATOM 1023 C C . SER A 1 133 ? -20.300 -2.834 18.416 1.00 94.62 133 SER A C 1
ATOM 1025 O O . SER A 1 133 ? -20.161 -1.660 18.065 1.00 94.62 133 SER A O 1
ATOM 1027 N N . VAL A 1 134 ? -20.739 -3.796 17.603 1.00 95.62 134 VAL A N 1
ATOM 1028 C CA . VAL A 1 134 ? -21.196 -3.560 16.227 1.00 95.62 134 VAL A CA 1
ATOM 1029 C C . VAL A 1 134 ? -22.483 -2.728 16.270 1.00 95.62 134 VAL A C 1
ATOM 1031 O O . VAL A 1 134 ? -23.464 -3.180 16.864 1.00 95.62 134 VAL A O 1
ATOM 1034 N N . PRO A 1 135 ? -22.521 -1.520 15.680 1.00 92.50 135 PRO A N 1
ATOM 1035 C CA . PRO A 1 135 ? -23.753 -0.743 15.616 1.00 92.50 135 PRO A CA 1
ATOM 1036 C C . PRO A 1 135 ? -24.771 -1.355 14.649 1.00 92.50 135 PRO A C 1
ATOM 1038 O O . PRO A 1 135 ? -24.401 -1.992 13.664 1.00 92.50 135 PRO A O 1
ATOM 1041 N N . ASN A 1 136 ? -26.058 -1.083 14.878 1.00 92.38 136 ASN A N 1
ATOM 1042 C CA . ASN A 1 136 ? -27.122 -1.494 13.960 1.00 92.38 136 ASN A CA 1
ATOM 1043 C C . ASN A 1 136 ? -26.887 -0.929 12.549 1.00 92.38 136 ASN A C 1
ATOM 1045 O O . ASN A 1 136 ? -26.560 0.250 12.393 1.00 92.38 136 ASN A O 1
ATOM 1049 N N . GLY A 1 137 ? -27.077 -1.776 11.535 1.00 91.00 137 GLY A N 1
ATOM 1050 C CA . GLY A 1 137 ? -26.891 -1.413 10.128 1.00 91.00 137 GLY A CA 1
ATOM 1051 C C . GLY A 1 137 ? -25.430 -1.288 9.682 1.00 91.00 137 GLY A C 1
ATOM 1052 O O . GLY A 1 137 ? -25.182 -0.738 8.615 1.00 91.00 137 GLY A O 1
ATOM 1053 N N . ALA A 1 138 ? -24.465 -1.746 10.486 1.00 94.62 138 ALA A N 1
ATOM 1054 C CA . ALA A 1 138 ? -23.074 -1.848 10.061 1.00 94.62 138 ALA A CA 1
ATOM 1055 C C . ALA A 1 138 ? -22.826 -3.165 9.303 1.00 94.62 138 ALA A C 1
ATOM 1057 O O . ALA A 1 138 ? -23.217 -4.239 9.760 1.00 94.62 138 ALA A O 1
ATOM 1058 N N . GLU A 1 139 ? -22.140 -3.083 8.169 1.00 94.56 139 GLU A N 1
ATOM 1059 C CA . GLU A 1 139 ? -21.747 -4.225 7.342 1.00 94.56 139 GLU A CA 1
ATOM 1060 C C . GLU A 1 139 ? -20.318 -4.635 7.680 1.00 94.56 139 GLU A C 1
ATOM 1062 O O . GLU A 1 139 ? -19.444 -3.779 7.816 1.00 94.56 139 GLU A O 1
ATOM 1067 N N . ARG A 1 140 ? -20.051 -5.935 7.813 1.00 94.44 140 ARG A N 1
ATOM 1068 C CA . ARG A 1 140 ? -18.679 -6.411 8.005 1.00 94.44 140 ARG A CA 1
ATOM 1069 C C . ARG A 1 140 ? -17.885 -6.206 6.716 1.00 94.44 140 ARG A C 1
ATOM 1071 O O . ARG A 1 140 ? -18.395 -6.474 5.635 1.00 94.44 140 ARG A O 1
ATOM 1078 N N . ILE A 1 141 ? -16.645 -5.748 6.847 1.00 93.06 141 ILE A N 1
ATOM 1079 C CA . ILE A 1 141 ? -15.696 -5.693 5.736 1.00 93.06 141 ILE A CA 1
ATOM 1080 C C . ILE A 1 141 ? -14.821 -6.934 5.823 1.00 93.06 141 ILE A C 1
ATOM 1082 O O . ILE A 1 141 ? -14.309 -7.260 6.901 1.00 93.06 141 ILE A O 1
ATOM 1086 N N . ASP A 1 142 ? -14.661 -7.614 4.695 1.00 89.75 142 ASP A N 1
ATOM 1087 C CA . ASP A 1 142 ? -13.763 -8.753 4.604 1.00 89.75 142 ASP A CA 1
ATOM 1088 C C . ASP A 1 142 ? -12.311 -8.312 4.814 1.00 89.75 142 ASP A C 1
ATOM 1090 O O . ASP A 1 142 ? -11.892 -7.220 4.420 1.00 89.75 142 ASP A O 1
ATOM 1094 N N . GLU A 1 143 ? -11.543 -9.164 5.488 1.00 85.62 143 GLU A N 1
ATOM 1095 C CA . GLU A 1 143 ? -10.105 -8.952 5.622 1.00 85.62 143 GLU A CA 1
ATOM 1096 C C . GLU A 1 143 ? -9.434 -9.096 4.252 1.00 85.62 143 GLU A C 1
ATOM 1098 O O . GLU A 1 143 ? -9.931 -9.818 3.382 1.00 85.62 143 GLU A O 1
ATOM 1103 N N . ARG A 1 144 ? -8.285 -8.432 4.064 1.00 86.94 144 ARG A N 1
ATOM 1104 C CA . ARG A 1 144 ? -7.496 -8.615 2.846 1.00 86.94 144 ARG A CA 1
ATOM 1105 C C . ARG A 1 144 ? -7.144 -10.087 2.697 1.00 86.94 144 ARG A C 1
ATOM 1107 O O . ARG A 1 144 ? -6.684 -10.731 3.644 1.00 86.94 144 ARG A O 1
ATOM 1114 N N . THR A 1 145 ? -7.337 -10.616 1.496 1.00 83.75 145 THR A N 1
ATOM 1115 C CA . THR A 1 145 ? -6.846 -11.957 1.188 1.00 83.75 145 THR A CA 1
ATOM 1116 C C . THR A 1 145 ? -5.325 -11.981 1.290 1.00 83.75 145 THR A C 1
ATOM 1118 O O . THR A 1 145 ? -4.660 -10.942 1.231 1.00 83.75 145 THR A O 1
ATOM 1121 N N . LEU A 1 146 ? -4.756 -13.181 1.411 1.00 77.12 146 LEU A N 1
ATOM 1122 C CA . LEU A 1 146 ? -3.310 -13.344 1.338 1.00 77.12 146 LEU A CA 1
ATOM 1123 C C . LEU A 1 146 ? -2.793 -12.706 0.042 1.00 77.12 146 LEU A C 1
ATOM 1125 O O . LEU A 1 146 ? -2.062 -11.734 0.124 1.00 77.12 146 LEU A O 1
ATOM 1129 N N . ASP A 1 147 ? -3.280 -13.093 -1.135 1.00 77.75 147 ASP A N 1
ATOM 1130 C CA . ASP A 1 147 ? -2.791 -12.525 -2.401 1.00 77.75 147 ASP A CA 1
ATOM 1131 C C . ASP A 1 147 ? -2.846 -10.974 -2.462 1.00 77.75 147 ASP A C 1
ATOM 1133 O O . ASP A 1 147 ? -1.968 -10.343 -3.050 1.00 77.75 147 ASP A O 1
ATOM 1137 N N . GLU A 1 148 ? -3.798 -10.325 -1.784 1.00 82.94 148 GLU A N 1
ATOM 1138 C CA . GLU A 1 148 ? -3.858 -8.859 -1.675 1.00 82.94 148 GLU A CA 1
ATOM 1139 C C . GLU A 1 148 ? -2.820 -8.264 -0.720 1.00 82.94 148 GLU A C 1
ATOM 1141 O O . GLU A 1 148 ? -2.157 -7.283 -1.069 1.00 82.94 148 GLU A O 1
ATOM 1146 N N . LEU A 1 149 ? -2.637 -8.858 0.464 1.00 80.50 149 LEU A N 1
ATOM 1147 C CA . LEU A 1 149 ? -1.570 -8.482 1.402 1.00 80.50 149 LEU A CA 1
ATOM 1148 C C . LEU A 1 149 ? -0.194 -8.575 0.735 1.00 80.50 149 LEU A C 1
ATOM 1150 O O . LEU A 1 149 ? 0.712 -7.788 0.995 1.00 80.50 149 LEU A O 1
ATOM 1154 N N . TRP A 1 150 ? -0.042 -9.541 -0.157 1.00 76.94 150 TRP A N 1
ATOM 1155 C CA . TRP A 1 150 ? 1.222 -9.903 -0.771 1.00 76.94 150 TRP A CA 1
ATOM 1156 C C . TRP A 1 150 ? 1.712 -8.888 -1.783 1.00 76.94 150 TRP A C 1
ATOM 1158 O O . TRP A 1 150 ? 2.898 -8.551 -1.819 1.00 76.94 150 TRP A O 1
ATOM 1168 N N . VAL A 1 151 ? 0.792 -8.371 -2.587 1.00 77.50 151 VAL A N 1
ATOM 1169 C CA . VAL A 1 151 ? 1.084 -7.325 -3.566 1.00 77.50 151 VAL A CA 1
ATOM 1170 C C . VAL A 1 151 ? 0.992 -5.928 -2.948 1.00 77.50 151 VAL A C 1
ATOM 1172 O O . VAL A 1 151 ? 1.064 -4.942 -3.677 1.00 77.50 151 VAL A O 1
ATOM 1175 N N . LEU A 1 152 ? 0.867 -5.848 -1.613 1.00 82.69 152 LEU A N 1
ATOM 1176 C CA . LEU A 1 152 ? 0.642 -4.623 -0.838 1.00 82.69 152 LEU A CA 1
ATOM 1177 C C . LEU A 1 152 ? -0.571 -3.839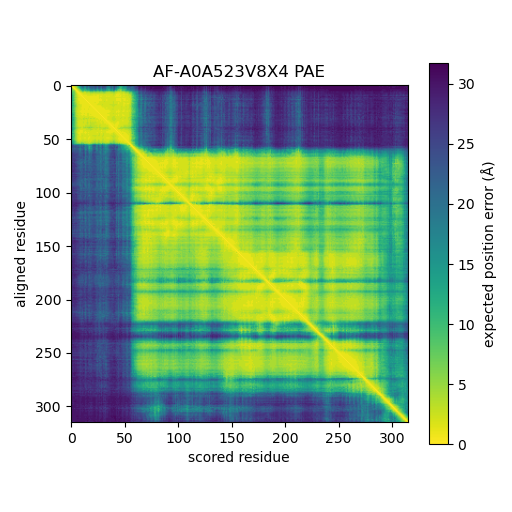 -1.363 1.00 82.69 152 LEU A C 1
ATOM 1179 O O . LEU A 1 152 ? -0.594 -2.605 -1.373 1.00 82.69 152 LEU A O 1
ATOM 1183 N N . ARG A 1 153 ? -1.603 -4.562 -1.817 1.00 84.12 153 ARG A N 1
ATOM 1184 C CA . ARG A 1 153 ? -2.826 -3.958 -2.338 1.00 84.12 153 ARG A CA 1
ATOM 1185 C C . ARG A 1 153 ? -3.492 -3.163 -1.230 1.00 84.12 153 ARG A C 1
ATOM 1187 O O . ARG A 1 153 ? -3.741 -3.692 -0.145 1.00 84.12 153 ARG A O 1
ATOM 1194 N N . GLY A 1 154 ? -3.811 -1.905 -1.505 1.00 83.12 154 GLY A N 1
ATOM 1195 C CA . GLY A 1 154 ? -4.478 -1.065 -0.514 1.00 83.12 154 GLY A CA 1
ATOM 1196 C C . GLY A 1 154 ? -3.547 -0.243 0.374 1.00 83.12 154 GLY A C 1
ATOM 1197 O O . GLY A 1 154 ? -4.036 0.610 1.114 1.00 83.12 154 GLY A O 1
ATOM 1198 N N . GLU A 1 155 ? -2.232 -0.466 0.325 1.00 88.56 155 GLU A N 1
ATOM 1199 C CA . GLU A 1 155 ? -1.323 0.189 1.264 1.00 88.56 155 GLU A CA 1
ATOM 1200 C C . GLU A 1 155 ? -1.090 1.669 0.924 1.00 88.56 155 GLU A C 1
ATOM 1202 O O . GLU A 1 155 ? -0.999 2.045 -0.249 1.00 88.56 155 GLU A O 1
ATOM 1207 N N . PRO A 1 156 ? -1.004 2.553 1.932 1.00 87.88 156 PRO A N 1
ATOM 1208 C CA . PRO A 1 156 ? -0.580 3.927 1.725 1.00 87.88 156 PRO A CA 1
ATOM 1209 C C . PRO A 1 156 ? 0.925 3.947 1.422 1.00 87.88 156 PRO A C 1
ATOM 1211 O O . PRO A 1 156 ? 1.752 3.954 2.330 1.00 87.88 156 PRO A O 1
ATOM 1214 N N . LEU A 1 157 ? 1.269 3.953 0.136 1.00 87.62 157 LEU A N 1
ATOM 1215 C CA . LEU A 1 157 ? 2.652 3.999 -0.339 1.00 87.62 157 LEU A CA 1
ATOM 1216 C C . LEU A 1 157 ? 3.084 5.431 -0.655 1.00 87.62 157 LEU A C 1
ATOM 1218 O O . LEU A 1 157 ? 2.287 6.250 -1.124 1.00 87.62 157 LEU A O 1
ATOM 1222 N N . THR A 1 158 ? 4.367 5.725 -0.457 1.00 87.62 158 THR A N 1
ATOM 1223 C CA . THR A 1 158 ? 4.974 6.910 -1.070 1.00 87.62 158 THR A CA 1
ATOM 1224 C C . THR A 1 158 ? 5.206 6.669 -2.565 1.00 87.62 158 THR A C 1
ATOM 1226 O O . THR A 1 158 ? 5.257 5.528 -3.026 1.00 87.62 158 THR A O 1
ATOM 1229 N N . VAL A 1 159 ? 5.412 7.740 -3.341 1.00 87.50 159 VAL A N 1
ATOM 1230 C CA . VAL A 1 159 ? 5.800 7.621 -4.762 1.00 87.50 159 VAL A CA 1
ATOM 1231 C C . VAL A 1 159 ? 7.057 6.762 -4.924 1.00 87.50 159 VAL A C 1
ATOM 1233 O O . VAL A 1 159 ? 7.146 5.978 -5.861 1.00 87.50 159 VAL A O 1
ATOM 1236 N N . ARG A 1 160 ? 8.002 6.862 -3.981 1.00 86.94 160 ARG A N 1
ATOM 1237 C CA . ARG A 1 160 ? 9.232 6.067 -3.986 1.00 86.94 160 ARG A CA 1
ATOM 1238 C C . ARG A 1 160 ? 8.962 4.585 -3.739 1.00 86.94 160 ARG A C 1
ATOM 1240 O O . ARG A 1 160 ? 9.509 3.760 -4.461 1.00 86.94 160 ARG A O 1
ATOM 1247 N N . ASP A 1 161 ? 8.134 4.247 -2.751 1.00 88.50 161 ASP A N 1
ATOM 1248 C CA . ASP A 1 161 ? 7.772 2.847 -2.480 1.00 88.50 161 ASP A CA 1
ATOM 1249 C C . ASP A 1 161 ? 7.095 2.226 -3.704 1.00 88.50 161 ASP A C 1
ATOM 1251 O O . ASP A 1 161 ? 7.447 1.130 -4.137 1.00 88.50 161 ASP A O 1
ATOM 1255 N N . PHE A 1 162 ? 6.177 2.977 -4.315 1.00 90.38 162 PHE A N 1
ATOM 1256 C CA . PHE A 1 162 ? 5.507 2.563 -5.538 1.00 90.38 162 PHE A CA 1
ATOM 1257 C C . PHE A 1 162 ? 6.486 2.388 -6.708 1.00 90.38 162 PHE A C 1
ATOM 1259 O O . PHE A 1 162 ? 6.436 1.384 -7.414 1.00 90.38 162 PHE A O 1
ATOM 1266 N N . GLU A 1 163 ? 7.419 3.323 -6.890 1.00 90.75 163 GLU A N 1
ATOM 1267 C CA . GLU A 1 163 ? 8.459 3.234 -7.915 1.00 90.75 163 GLU A CA 1
ATOM 1268 C C . GLU A 1 163 ? 9.343 1.990 -7.742 1.00 90.75 163 GLU A C 1
ATOM 1270 O O . GLU A 1 163 ? 9.581 1.282 -8.721 1.00 90.75 163 GLU A O 1
ATOM 1275 N N . ILE A 1 164 ? 9.779 1.683 -6.514 1.00 89.44 164 ILE A N 1
ATOM 1276 C CA . ILE A 1 164 ? 10.538 0.459 -6.203 1.00 89.44 164 ILE A CA 1
ATOM 1277 C C . ILE A 1 164 ? 9.742 -0.772 -6.618 1.00 89.44 164 ILE A C 1
ATOM 1279 O O . ILE A 1 164 ? 10.266 -1.639 -7.315 1.00 89.44 164 ILE A O 1
ATOM 1283 N N . MET A 1 165 ? 8.471 -0.842 -6.216 1.00 89.38 165 MET A N 1
ATOM 1284 C CA . MET A 1 165 ? 7.614 -1.982 -6.529 1.00 89.38 165 MET A CA 1
ATOM 1285 C C . MET A 1 165 ? 7.450 -2.176 -8.033 1.00 89.38 165 MET A C 1
ATOM 1287 O O . MET A 1 165 ? 7.515 -3.307 -8.506 1.00 89.38 165 MET A O 1
ATOM 1291 N N . VAL A 1 166 ? 7.261 -1.094 -8.791 1.00 91.81 166 VAL A N 1
ATOM 1292 C CA . VAL A 1 166 ? 7.160 -1.170 -10.251 1.00 91.81 166 VAL A CA 1
ATOM 1293 C C . VAL A 1 166 ? 8.486 -1.622 -10.864 1.00 91.81 166 VAL A C 1
ATOM 1295 O O . VAL A 1 166 ? 8.473 -2.477 -11.739 1.00 91.81 166 VAL A O 1
ATOM 1298 N N . MET A 1 167 ? 9.627 -1.106 -10.403 1.00 90.69 167 MET A N 1
ATOM 1299 C CA . MET A 1 167 ? 10.942 -1.465 -10.955 1.00 90.69 167 MET A CA 1
ATOM 1300 C C . MET A 1 167 ? 11.322 -2.919 -10.718 1.00 90.69 167 MET A C 1
ATOM 1302 O O . MET A 1 167 ? 11.886 -3.538 -11.610 1.00 90.69 167 MET A O 1
ATOM 1306 N N . VAL A 1 168 ? 11.007 -3.440 -9.535 1.00 89.69 168 VAL A N 1
ATOM 1307 C CA . VAL A 1 168 ? 11.335 -4.812 -9.133 1.00 89.69 168 VAL A CA 1
ATOM 1308 C C . VAL A 1 168 ? 10.378 -5.835 -9.759 1.00 89.69 168 VAL A C 1
ATOM 1310 O O . VAL A 1 168 ? 10.729 -6.997 -9.893 1.00 89.69 168 VAL A O 1
ATOM 1313 N N . ARG A 1 169 ? 9.155 -5.431 -10.131 1.00 90.19 169 ARG A N 1
ATOM 1314 C CA . ARG A 1 169 ? 8.126 -6.347 -10.663 1.00 90.19 169 ARG A CA 1
ATOM 1315 C C . ARG A 1 169 ? 7.893 -6.233 -12.165 1.00 90.19 169 ARG A C 1
ATOM 1317 O O . ARG A 1 169 ? 7.236 -7.097 -12.742 1.00 90.19 169 ARG A O 1
ATOM 1324 N N . ALA A 1 170 ? 8.321 -5.143 -12.794 1.00 91.31 170 ALA A N 1
ATOM 1325 C CA . ALA A 1 170 ? 8.169 -4.987 -14.231 1.00 91.31 170 ALA A CA 1
ATOM 1326 C C . ALA A 1 170 ? 9.082 -5.988 -14.958 1.00 91.31 170 ALA A C 1
ATOM 1328 O O . ALA A 1 170 ? 10.203 -6.202 -14.509 1.00 91.31 170 ALA A O 1
ATOM 1329 N N . PRO A 1 171 ? 8.659 -6.557 -16.097 1.00 87.69 171 PRO A N 1
ATOM 1330 C CA . PRO A 1 171 ? 9.515 -7.416 -16.909 1.00 87.69 171 PRO A CA 1
ATOM 1331 C C . PRO A 1 171 ? 10.873 -6.772 -17.250 1.00 87.69 171 PRO A C 1
ATOM 1333 O O . PRO A 1 171 ? 10.946 -5.558 -17.468 1.00 87.69 171 PRO A O 1
ATOM 1336 N N . ALA A 1 172 ? 11.935 -7.586 -17.277 1.00 84.88 172 ALA A N 1
ATOM 1337 C CA . ALA A 1 172 ? 13.327 -7.161 -17.495 1.00 84.88 172 ALA A CA 1
ATOM 1338 C C . ALA A 1 172 ? 13.574 -6.484 -18.853 1.00 84.88 172 ALA A C 1
ATOM 1340 O O . ALA A 1 172 ? 14.505 -5.699 -19.021 1.00 84.88 172 ALA A O 1
ATOM 1341 N N . ASP A 1 173 ? 12.723 -6.763 -19.836 1.00 87.12 173 ASP A N 1
ATOM 1342 C CA . ASP A 1 173 ? 12.764 -6.170 -21.170 1.00 87.12 173 ASP A CA 1
ATOM 1343 C C . ASP A 1 173 ? 12.096 -4.784 -21.247 1.00 87.12 173 ASP A C 1
ATOM 1345 O O . ASP A 1 173 ? 12.102 -4.169 -22.316 1.00 87.12 173 ASP A O 1
ATOM 1349 N N . ILE A 1 174 ? 11.552 -4.269 -20.135 1.00 89.44 174 ILE A N 1
ATOM 1350 C CA . ILE A 1 174 ? 10.964 -2.928 -20.050 1.00 89.44 174 ILE A CA 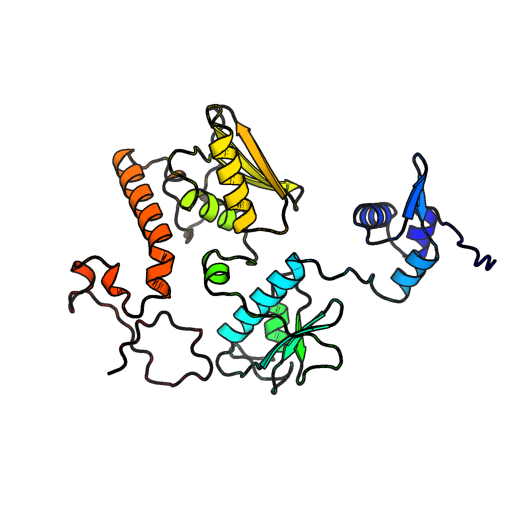1
ATOM 1351 C C . ILE A 1 174 ? 11.946 -1.953 -19.395 1.00 89.44 174 ILE A C 1
ATOM 1353 O O . ILE A 1 174 ? 12.200 -1.998 -18.188 1.00 89.44 174 ILE A O 1
ATOM 1357 N N . ASP A 1 175 ? 12.409 -0.977 -20.177 1.00 87.94 175 ASP A N 1
ATOM 1358 C CA . ASP A 1 175 ? 13.227 0.143 -19.700 1.00 87.94 175 ASP A CA 1
ATOM 1359 C C . ASP A 1 175 ? 12.376 1.164 -18.921 1.00 87.94 175 ASP A C 1
ATOM 1361 O O . ASP A 1 175 ? 11.944 2.189 -19.454 1.00 87.94 175 ASP A O 1
ATOM 1365 N N . VAL A 1 176 ? 12.089 0.858 -17.652 1.00 90.38 176 VAL A N 1
ATOM 1366 C CA . VAL A 1 176 ? 11.372 1.750 -16.728 1.00 90.38 176 VAL A CA 1
ATOM 1367 C C . VAL A 1 176 ? 12.324 2.824 -16.195 1.00 90.38 176 VAL A C 1
ATOM 1369 O O . VAL A 1 176 ? 13.199 2.553 -15.374 1.00 90.38 176 VAL A O 1
ATOM 1372 N N . ARG A 1 177 ? 12.104 4.080 -16.597 1.00 88.12 177 ARG A N 1
ATOM 1373 C CA . ARG A 1 177 ? 12.965 5.226 -16.242 1.00 88.12 177 ARG A CA 1
ATOM 1374 C C . ARG A 1 177 ? 12.479 6.029 -15.041 1.00 88.12 177 ARG A C 1
ATOM 1376 O O . ARG A 1 177 ? 13.235 6.814 -14.460 1.00 88.12 177 ARG A O 1
ATOM 1383 N N . GLY A 1 178 ? 11.226 5.842 -14.651 1.00 89.38 178 GLY A N 1
ATOM 1384 C CA . GLY A 1 178 ? 10.699 6.382 -13.406 1.00 89.38 178 GLY A CA 1
ATOM 1385 C C . GLY A 1 178 ? 9.188 6.321 -13.315 1.00 89.38 178 GLY A C 1
ATOM 1386 O O . GLY A 1 178 ? 8.506 6.064 -14.309 1.00 89.38 178 GLY A O 1
ATOM 1387 N N . VAL A 1 179 ? 8.682 6.571 -12.113 1.00 90.75 179 VAL A N 1
ATOM 1388 C CA . VAL A 1 179 ? 7.251 6.540 -11.811 1.00 90.75 179 VAL A CA 1
ATOM 1389 C C . VAL A 1 179 ? 6.879 7.719 -10.914 1.00 90.75 179 VAL A C 1
ATOM 1391 O O . VAL A 1 179 ? 7.648 8.100 -10.036 1.00 90.75 179 VAL A O 1
ATOM 1394 N N . TYR A 1 180 ? 5.719 8.324 -11.154 1.00 89.69 180 TYR A N 1
ATOM 1395 C CA . TYR A 1 180 ? 5.177 9.425 -10.352 1.00 89.69 180 TYR A CA 1
ATOM 1396 C C . TYR A 1 180 ? 3.653 9.501 -10.473 1.00 89.69 180 TYR A C 1
ATOM 1398 O O . TYR A 1 180 ? 3.050 8.811 -11.295 1.00 89.69 180 TYR A O 1
ATOM 1406 N N . ASP A 1 181 ? 3.021 10.351 -9.669 1.00 85.56 181 ASP A N 1
ATOM 1407 C CA . ASP A 1 181 ? 1.609 10.700 -9.780 1.00 85.56 181 ASP A CA 1
ATOM 1408 C C . ASP A 1 181 ? 1.429 12.080 -10.440 1.00 85.56 181 ASP A C 1
ATOM 1410 O O . ASP A 1 181 ? 2.072 13.061 -10.068 1.00 85.56 181 ASP A O 1
ATOM 1414 N N . SER A 1 182 ? 0.580 12.175 -11.469 1.00 82.62 182 SER A N 1
ATOM 1415 C CA . SER A 1 182 ? 0.221 13.455 -12.094 1.00 82.62 182 SER A CA 1
ATOM 1416 C C . SER A 1 182 ? -1.022 13.356 -12.993 1.00 82.62 182 SER A C 1
ATOM 1418 O O . SER A 1 182 ? -0.965 12.721 -14.053 1.00 82.62 182 SER A O 1
ATOM 1420 N N . PRO A 1 183 ? -2.143 14.030 -12.651 1.00 81.31 183 PRO A N 1
ATOM 1421 C CA . PRO A 1 183 ? -2.485 14.609 -11.337 1.00 81.31 183 PRO A CA 1
ATOM 1422 C C . PRO A 1 183 ? -2.545 13.528 -10.229 1.00 81.31 183 PRO A C 1
ATOM 1424 O O . PRO A 1 183 ? -2.425 12.353 -10.560 1.00 81.31 183 PRO A O 1
ATOM 1427 N N . PRO A 1 184 ? -2.781 13.861 -8.940 1.00 75.69 184 PRO A N 1
ATOM 1428 C CA . PRO A 1 184 ? -2.694 12.918 -7.802 1.00 75.69 184 PRO A CA 1
ATOM 1429 C C . PRO A 1 184 ? -3.584 11.656 -7.840 1.00 75.69 184 PRO A C 1
ATOM 1431 O O . PRO A 1 184 ? -3.579 10.862 -6.905 1.00 75.69 184 PRO A O 1
ATOM 1434 N N . SER A 1 185 ? -4.392 11.477 -8.884 1.00 79.50 185 SER A N 1
ATOM 1435 C CA . SER A 1 185 ? -5.230 10.301 -9.153 1.00 79.50 185 SER A CA 1
ATOM 1436 C C . SER A 1 185 ? -4.764 9.473 -10.362 1.00 79.50 185 SER A C 1
ATOM 1438 O O . SER A 1 185 ? -5.405 8.481 -10.714 1.00 79.50 185 SER A O 1
ATOM 1440 N N . VAL A 1 186 ? -3.667 9.870 -11.011 1.00 86.88 186 VAL A N 1
ATOM 1441 C CA . VAL A 1 186 ? -3.133 9.246 -12.222 1.00 86.88 186 VAL A CA 1
ATOM 1442 C C . VAL A 1 186 ? -1.679 8.855 -11.990 1.00 86.88 186 VAL A C 1
ATOM 1444 O O . VAL A 1 186 ? -0.816 9.709 -11.823 1.00 86.88 186 VAL A O 1
ATOM 1447 N N . LEU A 1 187 ? -1.416 7.557 -12.023 1.00 91.81 187 LEU A N 1
ATOM 1448 C CA . LEU A 1 187 ? -0.084 6.971 -11.993 1.00 91.81 187 LEU A CA 1
ATOM 1449 C C . LEU A 1 187 ? 0.539 7.078 -13.379 1.00 91.81 187 LEU A C 1
ATOM 1451 O O . LEU A 1 187 ? -0.102 6.753 -14.381 1.00 91.81 187 LEU A O 1
ATOM 1455 N N . VAL A 1 188 ? 1.784 7.526 -13.444 1.00 93.19 188 VAL A N 1
ATOM 1456 C CA . VAL A 1 188 ? 2.517 7.718 -14.690 1.00 93.19 188 VAL A CA 1
ATOM 1457 C C . VAL A 1 188 ? 3.848 6.989 -14.607 1.00 93.19 188 VAL A C 1
ATOM 1459 O O . VAL A 1 188 ? 4.676 7.306 -13.757 1.00 93.19 188 VAL A O 1
ATOM 1462 N N . ALA A 1 189 ? 4.072 6.042 -15.517 1.00 93.94 189 ALA A N 1
ATOM 1463 C CA . ALA A 1 189 ? 5.378 5.421 -15.717 1.00 93.94 189 ALA A CA 1
ATOM 1464 C C . ALA A 1 189 ? 6.058 5.981 -16.971 1.00 93.94 189 ALA A C 1
ATOM 1466 O O . ALA A 1 189 ? 5.428 6.104 -18.020 1.00 93.94 189 ALA A O 1
ATOM 1467 N N . ARG A 1 190 ? 7.351 6.291 -16.876 1.00 93.06 190 ARG A N 1
ATOM 1468 C CA . ARG A 1 190 ? 8.189 6.706 -18.006 1.00 93.06 190 ARG A CA 1
ATOM 1469 C C . ARG A 1 190 ? 8.989 5.530 -18.536 1.00 93.06 190 ARG A C 1
ATOM 1471 O O . ARG A 1 190 ? 9.663 4.859 -17.756 1.00 93.06 190 ARG A O 1
ATOM 1478 N N . VAL A 1 191 ? 8.950 5.330 -19.848 1.00 92.94 191 VAL A N 1
ATOM 1479 C CA . VAL A 1 191 ? 9.659 4.247 -20.541 1.00 92.94 191 VAL A CA 1
ATOM 1480 C C . VAL A 1 191 ? 10.469 4.758 -21.731 1.00 92.94 191 VAL A C 1
ATOM 1482 O O . VAL A 1 191 ? 10.212 5.855 -22.233 1.00 92.94 191 VAL A O 1
ATOM 1485 N N . GLY A 1 192 ? 11.444 3.972 -22.189 1.00 89.81 192 GLY A N 1
ATOM 1486 C CA . GLY A 1 192 ? 12.254 4.297 -23.367 1.00 89.81 192 GLY A CA 1
ATOM 1487 C C . GLY A 1 192 ? 11.458 4.348 -24.680 1.00 89.81 192 GLY A C 1
ATOM 1488 O O . GLY A 1 192 ? 10.405 3.716 -24.816 1.00 89.81 192 GLY A O 1
ATOM 1489 N N . ALA A 1 193 ? 11.987 5.084 -25.665 1.00 86.12 193 ALA A N 1
ATOM 1490 C CA . ALA A 1 193 ? 11.365 5.321 -26.975 1.00 86.12 193 ALA A CA 1
ATOM 1491 C C . ALA A 1 193 ? 10.963 4.048 -27.733 1.00 86.12 193 ALA A C 1
ATOM 1493 O O . ALA A 1 193 ? 9.926 4.016 -28.393 1.00 86.12 193 ALA A O 1
ATOM 1494 N N . SER A 1 194 ? 11.760 2.992 -27.597 1.00 87.38 194 SER A N 1
ATOM 1495 C CA . SER A 1 194 ? 11.593 1.712 -28.286 1.00 87.38 194 SER A CA 1
ATOM 1496 C C . SER A 1 194 ? 10.618 0.741 -27.609 1.00 87.38 194 SER A C 1
ATOM 1498 O O . SER A 1 194 ? 10.433 -0.364 -28.113 1.00 87.38 194 SER A O 1
ATOM 1500 N N . THR A 1 195 ? 9.979 1.122 -26.497 1.00 90.44 195 THR A N 1
ATOM 1501 C CA . THR A 1 195 ? 9.080 0.232 -25.739 1.00 90.44 195 THR A CA 1
ATOM 1502 C C . THR A 1 195 ? 7.824 -0.107 -26.565 1.00 90.44 195 THR A C 1
ATOM 1504 O O . THR A 1 195 ? 7.060 0.808 -26.898 1.00 90.44 195 THR A O 1
ATOM 1507 N N . PRO A 1 196 ? 7.545 -1.387 -26.884 1.00 94.25 196 PRO A N 1
ATOM 1508 C CA . PRO A 1 196 ? 6.339 -1.799 -27.603 1.00 94.25 196 PRO A CA 1
ATOM 1509 C C . PRO A 1 196 ? 5.054 -1.597 -26.793 1.00 94.25 196 PRO A C 1
ATOM 1511 O O . PRO A 1 196 ? 5.050 -1.632 -25.562 1.00 94.25 196 PRO A O 1
ATOM 1514 N N . ASP A 1 197 ? 3.916 -1.458 -27.475 1.00 93.25 197 ASP A N 1
ATOM 1515 C CA . ASP A 1 197 ? 2.629 -1.204 -26.808 1.00 93.25 197 ASP A CA 1
ATOM 1516 C C . ASP A 1 197 ? 2.168 -2.355 -25.906 1.00 93.25 197 ASP A C 1
ATOM 1518 O O . ASP A 1 197 ? 1.556 -2.111 -24.865 1.00 93.25 197 ASP A O 1
ATOM 1522 N N . ALA A 1 198 ? 2.523 -3.600 -26.240 1.00 93.44 198 ALA A N 1
ATOM 1523 C CA . ALA A 1 198 ? 2.263 -4.755 -25.383 1.00 93.44 198 ALA A CA 1
ATOM 1524 C C . ALA A 1 198 ? 2.942 -4.610 -24.007 1.00 93.44 198 ALA A C 1
ATOM 1526 O O . ALA A 1 198 ? 2.294 -4.798 -22.977 1.00 93.44 198 ALA A O 1
ATOM 1527 N N . GLN A 1 199 ? 4.208 -4.180 -23.983 1.00 94.06 199 GLN A N 1
ATOM 1528 C CA . GLN A 1 199 ? 4.951 -3.916 -22.748 1.00 94.06 199 GLN A CA 1
ATOM 1529 C C . GLN A 1 199 ? 4.362 -2.728 -21.976 1.00 94.06 199 GLN A C 1
ATOM 1531 O O . GLN A 1 199 ? 4.190 -2.801 -20.760 1.00 94.06 199 GLN A O 1
ATOM 1536 N N . LYS A 1 200 ? 3.966 -1.649 -22.669 1.00 94.19 200 LYS A N 1
ATOM 1537 C CA . LYS A 1 200 ? 3.279 -0.512 -22.025 1.00 94.19 200 LYS A CA 1
ATOM 1538 C C . LYS A 1 200 ? 1.976 -0.952 -21.354 1.00 94.19 200 LYS A C 1
ATOM 1540 O O . LYS A 1 200 ? 1.667 -0.490 -20.259 1.00 94.19 200 LYS A O 1
ATOM 1545 N N . ASN A 1 201 ? 1.207 -1.832 -21.994 1.00 93.88 201 ASN A N 1
ATOM 1546 C CA . ASN A 1 201 ? -0.041 -2.353 -21.436 1.00 93.88 201 ASN A CA 1
ATOM 1547 C C . ASN A 1 201 ? 0.207 -3.282 -20.242 1.00 93.88 201 ASN A C 1
ATOM 1549 O O . ASN A 1 201 ? -0.497 -3.158 -19.241 1.00 93.88 201 ASN A O 1
ATOM 1553 N N . ALA A 1 202 ? 1.238 -4.130 -20.299 1.00 93.56 202 ALA A N 1
ATOM 1554 C CA . ALA A 1 202 ? 1.663 -4.940 -19.158 1.00 93.56 202 ALA A CA 1
ATOM 1555 C C . ALA A 1 202 ? 2.061 -4.060 -17.958 1.00 93.56 202 ALA A C 1
ATOM 1557 O O . ALA A 1 202 ? 1.622 -4.302 -16.835 1.00 93.56 202 ALA A O 1
ATOM 1558 N N . LEU A 1 203 ? 2.804 -2.975 -18.200 1.00 94.56 203 LEU A N 1
ATOM 1559 C CA . LEU A 1 203 ? 3.191 -2.024 -17.159 1.00 94.56 203 LEU A CA 1
ATOM 1560 C C . LEU A 1 203 ? 1.980 -1.295 -16.554 1.00 94.56 203 LEU A C 1
ATOM 1562 O O . LEU A 1 203 ? 1.914 -1.108 -15.340 1.00 94.56 203 LEU A O 1
ATOM 1566 N N . LYS A 1 204 ? 0.989 -0.915 -17.373 1.00 94.81 204 LYS A N 1
ATOM 1567 C CA . LYS A 1 204 ? -0.282 -0.358 -16.875 1.00 94.81 204 LYS A CA 1
ATOM 1568 C C . LYS A 1 204 ? -1.032 -1.350 -15.996 1.00 94.81 204 LYS A C 1
ATOM 1570 O O . LYS A 1 204 ? -1.505 -0.955 -14.935 1.00 94.81 204 LYS A O 1
ATOM 1575 N N . ALA A 1 205 ? -1.131 -2.607 -16.425 1.00 92.81 205 ALA A N 1
ATOM 1576 C CA . ALA A 1 205 ? -1.789 -3.653 -15.652 1.00 92.81 205 ALA A CA 1
ATOM 1577 C C . ALA A 1 205 ? -1.107 -3.843 -14.289 1.00 92.81 205 ALA A C 1
ATOM 1579 O O . ALA A 1 205 ? -1.793 -3.808 -13.273 1.00 92.81 205 ALA A O 1
ATOM 1580 N N . LEU A 1 206 ? 0.229 -3.909 -14.257 1.00 92.25 206 LEU A N 1
ATOM 1581 C CA . LEU A 1 206 ? 1.013 -3.984 -13.020 1.00 92.25 206 LEU A CA 1
ATOM 1582 C C . LEU A 1 206 ? 0.734 -2.799 -12.076 1.00 92.25 206 LEU A C 1
ATOM 1584 O O . LEU A 1 206 ? 0.521 -2.991 -10.881 1.00 92.25 206 LEU A O 1
ATOM 1588 N N . MET A 1 207 ? 0.711 -1.567 -12.597 1.00 92.56 207 MET A N 1
ATOM 1589 C CA . MET A 1 207 ? 0.418 -0.380 -11.781 1.00 92.56 207 MET A CA 1
ATOM 1590 C C . MET A 1 207 ? -0.995 -0.419 -11.178 1.00 92.56 207 MET A C 1
ATOM 1592 O O . MET A 1 207 ? -1.174 -0.072 -10.011 1.00 92.56 207 MET A O 1
ATOM 1596 N N . LEU A 1 208 ? -1.992 -0.857 -11.954 1.00 90.88 208 LEU A N 1
ATOM 1597 C CA . LEU A 1 208 ? -3.385 -0.967 -11.504 1.00 90.88 208 LEU A CA 1
ATOM 1598 C C . LEU A 1 208 ? -3.625 -2.167 -10.581 1.00 90.88 208 LEU A C 1
ATOM 1600 O O . LEU A 1 208 ? -4.544 -2.139 -9.770 1.00 90.88 208 LEU A O 1
ATOM 1604 N N . GLU A 1 209 ? -2.802 -3.208 -10.662 1.00 88.44 209 GLU A N 1
ATOM 1605 C CA . GLU A 1 209 ? -2.827 -4.314 -9.707 1.00 88.44 209 GLU A CA 1
ATOM 1606 C C . GLU A 1 209 ? -2.468 -3.825 -8.295 1.00 88.44 209 GLU A C 1
ATOM 1608 O O . GLU A 1 209 ? -3.150 -4.156 -7.324 1.00 88.44 209 GLU A O 1
ATOM 1613 N N . ILE A 1 210 ? -1.442 -2.970 -8.194 1.00 87.19 210 ILE A N 1
ATOM 1614 C CA . ILE A 1 210 ? -1.004 -2.355 -6.934 1.00 87.19 210 ILE A CA 1
ATOM 1615 C C . ILE A 1 210 ? -2.033 -1.313 -6.455 1.00 87.19 210 ILE A C 1
ATOM 1617 O O . ILE A 1 210 ? -2.416 -1.305 -5.283 1.00 87.19 210 ILE A O 1
ATOM 1621 N N . PHE A 1 211 ? -2.523 -0.462 -7.367 1.00 87.38 211 PHE A N 1
ATOM 1622 C CA . PHE A 1 211 ? -3.456 0.633 -7.077 1.00 87.38 211 PHE A CA 1
ATOM 1623 C C . PHE A 1 211 ? -4.700 0.621 -7.985 1.00 87.38 211 PHE A C 1
ATOM 1625 O O . PHE A 1 211 ? -4.819 1.438 -8.904 1.00 87.38 211 PHE A O 1
ATOM 1632 N N . PRO A 1 212 ? -5.688 -0.247 -7.704 1.00 84.19 212 PRO A N 1
ATOM 1633 C CA . PRO A 1 212 ? -6.832 -0.472 -8.596 1.00 84.19 212 PRO A CA 1
ATOM 1634 C C . PRO A 1 212 ? -7.833 0.687 -8.657 1.00 84.19 212 PRO A C 1
ATOM 1636 O O . PRO A 1 212 ? -8.674 0.721 -9.549 1.00 84.19 212 PRO A O 1
ATOM 1639 N N . TRP A 1 213 ? -7.776 1.632 -7.716 1.00 83.62 213 TRP A N 1
ATOM 1640 C CA . TRP A 1 213 ? -8.667 2.799 -7.676 1.00 83.62 213 TRP A CA 1
ATOM 1641 C C . TRP A 1 213 ? -8.067 4.050 -8.339 1.00 83.62 213 TRP A C 1
ATOM 1643 O O . TRP A 1 213 ? -8.687 5.113 -8.309 1.00 83.62 213 TRP A O 1
ATOM 1653 N N . MET A 1 214 ? -6.855 3.959 -8.893 1.00 86.94 214 MET A N 1
ATOM 1654 C CA . MET A 1 214 ? -6.215 5.043 -9.641 1.00 86.94 214 MET A CA 1
ATOM 1655 C C . MET A 1 214 ? -6.320 4.795 -11.147 1.00 86.94 214 MET A C 1
ATOM 1657 O O . MET A 1 214 ? -6.608 3.694 -11.600 1.00 86.94 214 MET A O 1
ATOM 1661 N N . SER A 1 215 ? -6.080 5.833 -11.944 1.00 89.44 215 SER A N 1
ATOM 1662 C CA . SER A 1 215 ? -5.838 5.669 -13.382 1.00 89.44 215 SER A CA 1
ATOM 1663 C C . SER A 1 215 ? -4.348 5.472 -13.644 1.00 89.44 215 SER A C 1
ATOM 1665 O O . SER A 1 215 ? -3.527 5.979 -12.886 1.00 89.44 215 SER A O 1
ATOM 1667 N N . ALA A 1 216 ? -3.983 4.801 -14.737 1.00 93.06 216 ALA A N 1
ATOM 1668 C CA . ALA A 1 216 ? -2.586 4.563 -15.094 1.00 93.06 216 ALA A CA 1
ATOM 1669 C C . ALA A 1 216 ? -2.265 5.011 -16.527 1.00 93.06 216 ALA A C 1
ATOM 1671 O O . ALA A 1 216 ? -3.029 4.769 -17.466 1.00 93.06 216 ALA A O 1
ATOM 1672 N N . LYS A 1 217 ? -1.108 5.650 -16.706 1.00 94.00 217 LYS A N 1
ATOM 1673 C CA . LYS A 1 217 ? -0.574 6.126 -17.985 1.00 94.00 217 LYS A CA 1
ATOM 1674 C C . LYS A 1 217 ? 0.888 5.724 -18.134 1.00 94.00 217 LYS A C 1
ATOM 1676 O O . LYS A 1 217 ? 1.610 5.565 -17.157 1.00 94.00 217 LYS A O 1
ATOM 1681 N N . VAL A 1 218 ? 1.311 5.580 -19.385 1.00 93.38 218 VAL A N 1
ATOM 1682 C CA . VAL A 1 218 ? 2.711 5.340 -19.733 1.00 93.38 218 VAL A CA 1
ATOM 1683 C C . VAL A 1 218 ? 3.142 6.431 -20.697 1.00 93.38 218 VAL A C 1
ATOM 1685 O O . VAL A 1 218 ? 2.501 6.629 -21.729 1.00 93.38 218 VAL A O 1
ATOM 1688 N N . GLU A 1 219 ? 4.196 7.143 -20.328 1.00 93.19 219 GLU A N 1
ATOM 1689 C CA . GLU A 1 219 ? 4.827 8.189 -21.118 1.00 93.19 219 GLU A CA 1
ATOM 1690 C C . GLU A 1 219 ? 6.134 7.673 -21.710 1.00 93.19 219 GLU A C 1
ATOM 1692 O O . GLU A 1 219 ? 6.912 6.983 -21.052 1.00 93.19 219 GLU A O 1
ATOM 1697 N N . VAL A 1 220 ? 6.384 8.033 -22.962 1.00 90.31 220 VAL A N 1
ATOM 1698 C CA . VAL A 1 220 ? 7.623 7.694 -23.651 1.00 90.31 220 VAL A CA 1
ATOM 1699 C C . VAL A 1 220 ? 8.589 8.865 -23.522 1.00 90.31 220 VAL A C 1
ATOM 1701 O O . VAL A 1 220 ? 8.220 10.004 -23.806 1.00 90.31 220 VAL A O 1
ATOM 1704 N N . VAL A 1 221 ? 9.821 8.591 -23.103 1.00 86.81 221 VAL A N 1
ATOM 1705 C CA . VAL A 1 221 ? 10.882 9.596 -22.980 1.00 86.81 221 VAL A CA 1
ATOM 1706 C C . VAL A 1 221 ? 12.087 9.231 -23.845 1.00 86.81 221 VAL A C 1
ATOM 1708 O O . VAL A 1 221 ? 12.430 8.059 -23.999 1.00 86.81 221 VAL A O 1
ATOM 1711 N N . GLY A 1 222 ? 12.733 10.251 -24.416 1.00 79.75 222 GLY A N 1
ATOM 1712 C CA . GLY A 1 222 ? 13.956 10.085 -25.204 1.00 79.75 222 GLY A CA 1
ATOM 1713 C C . GLY A 1 222 ? 15.145 9.634 -24.351 1.00 79.75 222 GLY A C 1
ATOM 1714 O O . GLY A 1 222 ? 15.169 9.853 -23.138 1.00 79.75 222 GLY A O 1
ATOM 1715 N N . ASP A 1 223 ? 16.128 8.998 -24.988 1.00 70.00 223 ASP A N 1
ATOM 1716 C CA . ASP A 1 223 ? 17.307 8.365 -24.361 1.00 70.00 223 ASP A CA 1
ATOM 1717 C C . ASP A 1 223 ? 18.198 9.320 -23.559 1.00 70.00 223 ASP A C 1
ATOM 1719 O O . ASP A 1 223 ? 18.908 8.900 -22.649 1.00 70.00 223 ASP A O 1
ATOM 1723 N N . GLU A 1 224 ? 18.097 10.621 -23.819 1.00 61.66 224 GLU A N 1
ATOM 1724 C CA . GLU A 1 224 ? 18.857 11.652 -23.108 1.00 61.66 224 GLU A CA 1
ATOM 1725 C C . GLU A 1 224 ? 18.272 12.022 -21.734 1.00 61.66 224 GLU A C 1
ATOM 1727 O O . GLU A 1 224 ? 18.923 12.706 -20.938 1.00 61.66 224 GLU A O 1
ATOM 1732 N N . ALA A 1 225 ? 17.053 11.572 -21.415 1.00 62.62 225 ALA A N 1
ATOM 1733 C CA . ALA A 1 225 ? 16.418 11.865 -20.137 1.00 62.62 225 ALA A CA 1
ATOM 1734 C C . ALA A 1 225 ? 17.118 11.106 -18.998 1.00 62.62 225 ALA A C 1
ATOM 1736 O O . ALA A 1 225 ? 16.794 9.956 -18.695 1.00 62.62 225 ALA A O 1
ATOM 1737 N N . LYS A 1 226 ? 18.068 11.768 -18.323 1.00 61.94 226 LYS A N 1
ATOM 1738 C CA . LYS A 1 226 ? 18.667 11.240 -17.093 1.00 61.94 226 LYS A CA 1
ATOM 1739 C C . LYS A 1 226 ? 17.587 11.085 -16.032 1.00 61.94 226 LYS A C 1
ATOM 1741 O O . LYS A 1 226 ? 16.947 12.057 -15.628 1.00 61.94 226 LYS A O 1
ATOM 1746 N N . ALA A 1 227 ? 17.415 9.857 -15.560 1.00 64.88 227 ALA A N 1
ATOM 1747 C CA . ALA A 1 227 ? 16.526 9.598 -14.449 1.00 64.88 227 ALA A CA 1
ATOM 1748 C C . ALA A 1 227 ? 17.045 10.334 -13.195 1.00 64.88 227 ALA A C 1
ATOM 1750 O O . ALA A 1 227 ? 18.262 10.390 -12.980 1.00 64.88 227 ALA A O 1
ATOM 1751 N N . PRO A 1 228 ? 16.156 10.913 -12.369 1.00 67.62 228 PRO A N 1
ATOM 1752 C CA . PRO A 1 228 ? 16.573 11.581 -11.145 1.00 67.62 228 PRO A CA 1
ATOM 1753 C C . PRO A 1 228 ? 17.332 10.605 -10.230 1.00 67.62 228 PRO A C 1
ATOM 1755 O O . PRO A 1 228 ? 17.091 9.390 -10.291 1.00 67.62 228 PRO A O 1
ATOM 1758 N N . PRO A 1 229 ? 18.259 11.107 -9.392 1.00 72.06 229 PRO A N 1
ATOM 1759 C CA . PRO A 1 229 ? 18.986 10.265 -8.456 1.00 72.06 229 PRO A CA 1
ATOM 1760 C C . PRO A 1 229 ? 18.001 9.585 -7.505 1.00 72.06 229 PRO A C 1
ATOM 1762 O O . PRO A 1 229 ? 17.148 10.236 -6.905 1.00 72.06 229 PRO A O 1
ATOM 1765 N N . PHE A 1 230 ? 18.130 8.265 -7.378 1.00 75.81 230 PHE A N 1
ATOM 1766 C CA . PHE A 1 230 ? 17.232 7.463 -6.551 1.00 75.81 230 PHE A CA 1
ATOM 1767 C C . PHE A 1 230 ? 17.437 7.732 -5.051 1.00 75.81 230 PHE A C 1
ATOM 1769 O O . PHE A 1 230 ? 16.471 7.874 -4.302 1.00 75.81 230 PHE A O 1
ATOM 1776 N N . ARG A 1 231 ? 18.703 7.876 -4.629 1.00 73.50 231 ARG A N 1
ATOM 1777 C CA . ARG A 1 231 ? 19.092 8.233 -3.258 1.00 73.50 231 ARG A CA 1
ATOM 1778 C C . ARG A 1 231 ? 19.509 9.698 -3.167 1.00 73.50 231 ARG A C 1
ATOM 1780 O O . ARG A 1 231 ? 20.174 10.220 -4.063 1.00 73.50 231 ARG A O 1
ATOM 1787 N N . SER A 1 232 ? 19.184 10.339 -2.046 1.00 64.06 232 SER A N 1
ATOM 1788 C CA . SER A 1 232 ? 19.797 11.619 -1.677 1.00 64.06 232 SER A CA 1
ATOM 1789 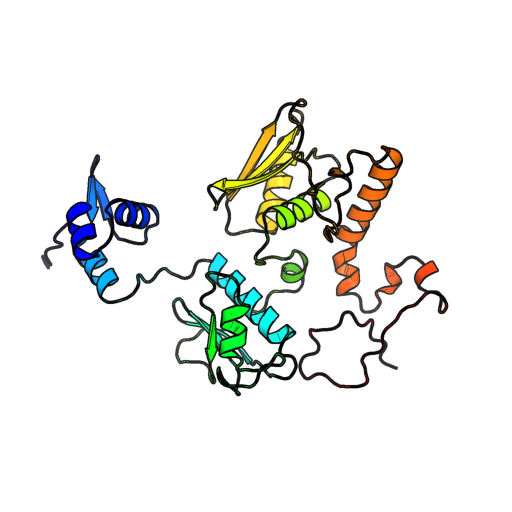C C . SER A 1 232 ? 21.262 11.383 -1.315 1.00 64.06 232 SER A C 1
ATOM 1791 O O . SER A 1 232 ? 21.566 10.577 -0.441 1.00 64.06 232 SER A O 1
ATOM 1793 N N . THR A 1 233 ? 22.183 12.101 -1.954 1.00 57.31 233 THR A N 1
ATOM 1794 C CA . THR A 1 233 ? 23.626 12.006 -1.673 1.00 57.31 233 THR A CA 1
ATOM 1795 C C . THR A 1 233 ? 24.040 12.694 -0.368 1.00 57.31 233 THR A C 1
ATOM 1797 O O . THR A 1 233 ? 25.200 12.601 0.020 1.00 57.31 233 THR A O 1
ATOM 1800 N N . LYS A 1 234 ? 23.122 13.404 0.306 1.00 57.62 234 LYS A N 1
ATOM 1801 C CA . LYS A 1 234 ? 23.441 14.305 1.429 1.00 57.62 234 LYS A CA 1
ATOM 1802 C C . LYS A 1 234 ? 23.039 13.798 2.819 1.00 57.62 234 LYS A C 1
ATOM 1804 O O . LYS A 1 234 ? 23.340 14.475 3.794 1.00 57.62 234 LYS A O 1
ATOM 1809 N N . SER A 1 235 ? 22.380 12.647 2.941 1.00 51.56 235 SER A N 1
ATOM 1810 C CA . SER A 1 235 ? 21.932 12.117 4.237 1.00 51.56 235 SER A CA 1
ATOM 1811 C C . SER A 1 235 ? 22.343 10.660 4.412 1.00 51.56 235 SER A C 1
ATOM 1813 O O . SER A 1 235 ? 22.077 9.821 3.554 1.00 51.56 235 SER A O 1
ATOM 1815 N N . GLN A 1 236 ? 22.995 10.371 5.534 1.00 45.31 236 GLN A N 1
ATOM 1816 C CA . GLN A 1 236 ? 23.406 9.030 5.930 1.00 45.31 236 GLN A CA 1
ATOM 1817 C C . GLN A 1 236 ? 22.165 8.154 6.188 1.00 45.31 236 GLN A C 1
ATOM 1819 O O . GLN A 1 236 ? 21.249 8.582 6.885 1.00 45.31 236 GLN A O 1
ATOM 1824 N N . GLY A 1 237 ? 22.155 6.933 5.640 1.00 56.47 237 GLY A N 1
ATOM 1825 C CA . GLY A 1 237 ? 21.183 5.889 5.990 1.00 56.47 237 GLY A CA 1
ATOM 1826 C C . GLY A 1 237 ? 19.885 5.879 5.179 1.00 56.47 237 GLY A C 1
ATOM 1827 O O . GLY A 1 237 ? 18.806 5.977 5.752 1.00 56.47 237 GLY A O 1
ATOM 1828 N N . ASP A 1 238 ? 19.965 5.707 3.857 1.00 63.66 238 ASP A N 1
ATOM 1829 C CA . ASP A 1 238 ? 18.795 5.261 3.092 1.00 63.66 238 ASP A CA 1
ATOM 1830 C C . ASP A 1 238 ? 18.627 3.741 3.267 1.00 63.66 238 ASP A C 1
ATOM 1832 O O . ASP A 1 238 ? 19.442 2.961 2.764 1.00 63.66 238 ASP A O 1
ATOM 1836 N N . LEU A 1 239 ? 17.606 3.337 4.033 1.00 67.69 239 LEU A N 1
ATOM 1837 C CA . LEU A 1 239 ? 17.263 1.934 4.298 1.00 67.69 239 LEU A CA 1
ATOM 1838 C C . LEU A 1 239 ? 16.481 1.286 3.147 1.00 67.69 239 LEU A C 1
ATOM 1840 O O . LEU A 1 239 ? 16.264 0.074 3.178 1.00 67.69 239 LEU A O 1
ATOM 1844 N N . HIS A 1 240 ? 16.064 2.049 2.129 1.00 71.25 240 HIS A N 1
ATOM 1845 C CA . HIS A 1 240 ? 15.414 1.451 0.971 1.00 71.25 240 HIS A CA 1
ATOM 1846 C C . HIS A 1 240 ? 16.413 0.603 0.185 1.00 71.25 240 HIS A C 1
ATOM 1848 O O . HIS A 1 240 ? 17.522 1.041 -0.156 1.00 71.25 240 HIS A O 1
ATOM 1854 N N . LEU A 1 241 ? 15.984 -0.614 -0.151 1.00 75.56 241 LEU A N 1
ATOM 1855 C CA . LEU A 1 241 ? 16.676 -1.439 -1.130 1.00 75.56 241 LEU A CA 1
ATOM 1856 C C . LEU A 1 241 ? 16.749 -0.657 -2.445 1.00 75.56 241 LEU A C 1
ATOM 1858 O O . LEU A 1 241 ? 15.751 -0.117 -2.919 1.00 75.56 241 LEU A O 1
ATOM 1862 N N . LEU A 1 242 ? 17.959 -0.533 -2.986 1.00 85.62 242 LEU A N 1
ATOM 1863 C CA . LEU A 1 242 ? 18.188 0.088 -4.284 1.00 85.62 242 LEU A CA 1
ATOM 1864 C C . LEU A 1 242 ? 17.787 -0.936 -5.350 1.00 85.62 242 LEU A C 1
ATOM 1866 O O . LEU A 1 242 ? 18.394 -1.990 -5.343 1.00 85.62 242 LEU A O 1
ATOM 1870 N N . PRO A 1 243 ? 16.833 -0.688 -6.257 1.00 88.56 243 PRO A N 1
ATOM 1871 C CA . PRO A 1 243 ? 16.553 -1.650 -7.322 1.00 88.56 243 PRO A CA 1
ATOM 1872 C C . PRO A 1 243 ? 17.744 -1.791 -8.277 1.00 88.56 243 PRO A C 1
ATOM 1874 O O . PRO A 1 243 ? 18.433 -0.796 -8.547 1.00 88.56 243 PRO A O 1
ATOM 1877 N N . SER A 1 244 ? 17.943 -2.971 -8.866 1.00 89.88 244 SER A N 1
ATOM 1878 C CA . SER A 1 244 ? 18.986 -3.222 -9.878 1.00 89.88 244 SER A CA 1
ATOM 1879 C C . SER A 1 244 ? 18.979 -2.175 -11.009 1.00 89.88 244 SER A C 1
ATOM 1881 O O . SER A 1 244 ? 20.023 -1.627 -11.384 1.00 89.88 244 SER A O 1
ATOM 1883 N N . ARG A 1 245 ? 17.782 -1.777 -11.464 1.00 87.31 245 ARG A N 1
ATOM 1884 C CA . ARG A 1 245 ? 17.542 -0.735 -12.486 1.00 87.31 245 ARG A CA 1
ATOM 1885 C C . ARG A 1 245 ? 18.002 0.666 -12.084 1.00 87.31 245 ARG A C 1
ATOM 1887 O O . ARG A 1 245 ? 18.235 1.519 -12.938 1.00 87.31 245 ARG A O 1
ATOM 1894 N N . ARG A 1 246 ? 18.175 0.921 -10.786 1.00 86.06 246 ARG A N 1
ATOM 1895 C CA . ARG A 1 246 ? 18.669 2.191 -10.229 1.00 86.06 246 ARG A CA 1
ATOM 1896 C C . ARG A 1 246 ? 20.147 2.152 -9.858 1.00 86.06 246 ARG A C 1
ATOM 1898 O O . ARG A 1 246 ? 20.719 3.194 -9.534 1.00 86.06 246 ARG A O 1
ATOM 1905 N N . ALA A 1 247 ? 20.796 0.996 -9.963 1.00 85.69 247 ALA A N 1
ATOM 1906 C CA . ALA A 1 247 ? 22.203 0.820 -9.640 1.00 85.69 247 ALA A CA 1
ATOM 1907 C C . ALA A 1 247 ? 23.135 1.302 -10.763 1.00 85.69 247 ALA A C 1
ATOM 1909 O O . ALA A 1 247 ? 23.921 0.529 -11.301 1.00 85.69 247 ALA A O 1
ATOM 1910 N N . SER A 1 248 ? 23.072 2.582 -11.140 1.00 78.81 248 SER A N 1
ATOM 1911 C CA . SER A 1 248 ? 23.805 3.156 -12.285 1.00 78.81 248 SER A CA 1
ATOM 1912 C C . SER A 1 248 ? 25.289 2.756 -12.351 1.00 78.81 248 SER A C 1
ATOM 1914 O O . SER A 1 248 ? 25.758 2.402 -13.431 1.00 78.81 248 SER A O 1
ATOM 1916 N N . HIS A 1 249 ? 25.979 2.721 -11.207 1.00 82.69 249 HIS A N 1
ATOM 1917 C CA . HIS A 1 249 ? 27.409 2.415 -11.078 1.00 82.69 249 HIS A CA 1
ATOM 1918 C C . HIS A 1 249 ? 27.769 0.919 -11.081 1.00 82.69 249 HIS A C 1
ATOM 1920 O O . HIS A 1 249 ? 28.950 0.583 -11.132 1.00 82.69 249 HIS A O 1
ATOM 1926 N N . ALA A 1 250 ? 26.789 0.014 -11.014 1.00 85.75 250 ALA A N 1
ATOM 1927 C CA . ALA A 1 250 ? 27.059 -1.419 -11.019 1.00 85.75 250 ALA A CA 1
ATOM 1928 C C . ALA A 1 250 ? 27.450 -1.910 -12.432 1.00 85.75 250 ALA A C 1
ATOM 1930 O O . ALA A 1 250 ? 26.803 -1.521 -13.415 1.00 85.75 250 ALA A O 1
ATOM 1931 N N . PRO A 1 251 ? 28.461 -2.793 -12.560 1.00 90.94 251 PRO A N 1
ATOM 1932 C CA . PRO A 1 251 ? 28.785 -3.447 -13.826 1.00 90.94 251 PRO A CA 1
ATOM 1933 C C . PRO A 1 251 ? 27.586 -4.214 -14.396 1.00 90.94 251 PRO A C 1
ATOM 1935 O O . PRO A 1 251 ? 26.789 -4.773 -13.645 1.00 90.94 251 PRO A O 1
ATOM 1938 N N . ALA A 1 252 ? 27.484 -4.309 -15.725 1.00 88.25 252 ALA A N 1
ATOM 1939 C CA . ALA A 1 252 ? 26.353 -4.967 -16.390 1.00 88.25 252 ALA A CA 1
ATOM 1940 C C . ALA A 1 252 ? 26.149 -6.427 -15.943 1.00 88.25 252 ALA A C 1
ATOM 1942 O O . ALA A 1 252 ? 25.015 -6.863 -15.771 1.00 88.25 252 ALA A O 1
ATOM 1943 N N . VAL A 1 253 ? 27.238 -7.167 -15.708 1.00 91.88 253 VAL A N 1
ATOM 1944 C CA . VAL A 1 253 ? 27.180 -8.552 -15.209 1.00 91.88 253 VAL A CA 1
ATOM 1945 C C . VAL A 1 253 ? 26.537 -8.613 -13.822 1.00 91.88 253 VAL A C 1
ATOM 1947 O O . VAL A 1 253 ? 25.662 -9.442 -13.593 1.00 91.88 253 VAL A O 1
ATOM 1950 N N . LEU A 1 254 ? 26.915 -7.697 -12.923 1.00 89.88 254 LEU A N 1
ATOM 1951 C CA . LEU A 1 254 ? 26.334 -7.611 -11.585 1.00 89.88 254 LEU A CA 1
ATOM 1952 C C . LEU A 1 254 ? 24.859 -7.203 -11.645 1.00 89.88 254 LEU A C 1
ATOM 1954 O O . LEU A 1 254 ? 24.050 -7.797 -10.948 1.00 89.88 254 LEU A O 1
ATOM 1958 N N . LYS A 1 255 ? 24.496 -6.241 -12.505 1.00 88.56 255 LYS A N 1
ATOM 1959 C CA . LYS A 1 255 ? 23.095 -5.828 -12.695 1.00 88.56 255 LYS A CA 1
ATOM 1960 C C . LYS A 1 255 ? 22.206 -6.982 -13.137 1.00 88.56 255 LYS A C 1
ATOM 1962 O O . LYS A 1 255 ? 21.141 -7.150 -12.571 1.00 88.56 255 LYS A O 1
ATOM 1967 N N . ARG A 1 256 ? 22.659 -7.794 -14.099 1.00 88.94 256 ARG A N 1
ATOM 1968 C CA . ARG A 1 256 ? 21.897 -8.965 -14.563 1.00 88.94 256 ARG A CA 1
ATOM 1969 C C . ARG A 1 256 ? 21.737 -10.017 -13.471 1.00 88.94 256 ARG A C 1
ATOM 1971 O O . ARG A 1 256 ? 20.658 -10.569 -13.324 1.00 88.94 256 ARG A O 1
ATOM 1978 N N . ALA A 1 257 ? 22.803 -10.298 -12.718 1.00 89.69 257 ALA A N 1
ATOM 1979 C CA . ALA A 1 257 ? 22.731 -11.236 -11.599 1.00 89.69 257 ALA A CA 1
ATOM 1980 C C . ALA A 1 257 ? 21.788 -10.730 -10.497 1.00 89.69 257 ALA A C 1
ATOM 1982 O O . ALA A 1 257 ? 21.045 -11.513 -9.921 1.00 89.69 257 ALA A O 1
ATOM 1983 N N . TRP A 1 258 ? 21.801 -9.421 -10.242 1.00 91.31 258 TRP A N 1
ATOM 1984 C CA . TRP A 1 258 ? 20.907 -8.769 -9.295 1.00 91.31 258 TRP A CA 1
ATOM 1985 C C . TRP A 1 258 ? 19.450 -8.810 -9.765 1.00 91.31 258 TRP A C 1
ATOM 1987 O O . TRP A 1 258 ? 18.598 -9.261 -9.017 1.00 91.31 258 TRP A O 1
ATOM 1997 N N . GLU A 1 259 ? 19.156 -8.417 -11.001 1.00 89.56 259 GLU A N 1
ATOM 1998 C CA . GLU A 1 259 ? 17.792 -8.471 -11.542 1.00 89.56 259 GLU A CA 1
ATOM 1999 C C . GLU A 1 259 ? 17.242 -9.906 -11.543 1.00 89.56 259 GLU A C 1
ATOM 2001 O O . GLU A 1 259 ? 16.108 -10.126 -11.140 1.00 89.56 259 GLU A O 1
ATOM 2006 N N . ALA A 1 260 ? 18.071 -10.907 -11.864 1.00 89.12 260 ALA A N 1
ATOM 2007 C CA . ALA A 1 260 ? 17.676 -12.312 -11.755 1.00 89.12 260 ALA A CA 1
ATOM 2008 C C . ALA A 1 260 ? 17.366 -12.748 -10.307 1.00 89.12 260 ALA A C 1
ATOM 2010 O O . ALA A 1 260 ? 16.475 -13.570 -10.093 1.00 89.12 260 ALA A O 1
ATOM 2011 N N . ASP A 1 261 ? 18.093 -12.219 -9.317 1.00 88.06 261 ASP A N 1
ATOM 2012 C CA . ASP A 1 261 ? 17.813 -12.449 -7.894 1.00 88.06 261 ASP A CA 1
ATOM 2013 C C . ASP A 1 261 ? 16.509 -11.746 -7.470 1.00 88.06 261 ASP A C 1
ATOM 2015 O O . ASP A 1 261 ? 15.662 -12.365 -6.830 1.00 88.06 261 ASP A O 1
ATOM 2019 N N . GLU A 1 262 ? 16.290 -10.497 -7.899 1.00 89.25 262 GLU A N 1
ATOM 2020 C CA . GLU A 1 262 ? 15.033 -9.760 -7.696 1.00 89.25 262 GLU A CA 1
ATOM 2021 C C . GLU A 1 262 ? 13.836 -10.534 -8.273 1.00 89.25 262 GLU A C 1
ATOM 2023 O O . GLU A 1 262 ? 12.884 -10.811 -7.539 1.00 89.25 262 GLU A O 1
ATOM 2028 N N . ASP A 1 263 ? 13.913 -10.960 -9.536 1.00 88.44 263 ASP A N 1
ATOM 2029 C CA . ASP A 1 263 ? 12.880 -11.749 -10.216 1.00 88.44 263 ASP A CA 1
ATOM 2030 C C . ASP A 1 263 ? 12.601 -13.069 -9.486 1.00 88.44 263 ASP A C 1
ATOM 2032 O O . ASP A 1 263 ? 11.440 -13.448 -9.280 1.00 88.44 263 ASP A O 1
ATOM 2036 N N . TYR A 1 264 ? 13.658 -13.765 -9.049 1.00 86.50 264 TYR A N 1
ATOM 2037 C CA . TYR A 1 264 ? 13.529 -14.994 -8.274 1.00 86.50 264 TYR A CA 1
ATOM 2038 C C . TYR A 1 264 ? 12.760 -14.742 -6.976 1.00 86.50 264 TYR A C 1
ATOM 2040 O O . TYR A 1 264 ? 11.757 -15.409 -6.722 1.00 86.50 264 TYR A O 1
ATOM 2048 N N . TRP A 1 265 ? 13.171 -13.766 -6.163 1.00 83.12 265 TRP A N 1
ATOM 2049 C CA . TRP A 1 265 ? 12.525 -13.508 -4.874 1.00 83.12 265 TRP A CA 1
ATOM 2050 C C . TRP A 1 265 ? 11.100 -12.978 -5.019 1.00 83.12 265 TRP A C 1
ATOM 2052 O O . TRP A 1 265 ? 10.234 -13.347 -4.222 1.00 83.12 265 TRP A O 1
ATOM 2062 N N . VAL A 1 266 ? 10.817 -12.179 -6.049 1.00 83.25 266 VAL A N 1
ATOM 2063 C CA . VAL A 1 266 ? 9.452 -11.751 -6.382 1.00 83.25 266 VAL A CA 1
ATOM 2064 C C . VAL A 1 266 ? 8.585 -12.954 -6.748 1.00 83.25 266 VAL A C 1
ATOM 2066 O O . VAL A 1 266 ? 7.489 -13.097 -6.204 1.00 83.25 266 VAL A O 1
ATOM 2069 N N . GLY A 1 267 ? 9.080 -13.848 -7.609 1.00 82.44 267 GLY A N 1
ATOM 2070 C CA . GLY A 1 267 ? 8.356 -15.047 -8.036 1.00 82.44 267 GLY A CA 1
ATOM 2071 C C . GLY A 1 267 ? 8.167 -16.078 -6.919 1.00 82.44 267 GLY A C 1
ATOM 2072 O O . GLY A 1 267 ? 7.116 -16.712 -6.823 1.00 82.44 267 GLY A O 1
ATOM 2073 N N . GLN A 1 268 ? 9.154 -16.218 -6.031 1.00 77.31 268 GLN A N 1
ATOM 2074 C CA . GLN A 1 268 ? 9.110 -17.146 -4.900 1.00 77.31 268 GLN A CA 1
ATOM 2075 C C . GLN A 1 268 ? 8.408 -16.580 -3.672 1.00 77.31 268 GLN A C 1
ATOM 2077 O O . GLN A 1 268 ? 8.125 -17.350 -2.751 1.00 77.31 268 GLN A O 1
ATOM 2082 N N . ARG A 1 269 ? 8.089 -15.275 -3.646 1.00 74.31 269 ARG A N 1
ATOM 2083 C CA . ARG A 1 269 ? 7.437 -14.625 -2.504 1.00 74.31 269 ARG A CA 1
ATOM 2084 C C . ARG A 1 269 ? 6.280 -15.499 -2.032 1.00 74.31 269 ARG A C 1
ATOM 2086 O O . ARG A 1 269 ? 6.279 -15.870 -0.857 1.00 74.31 269 ARG A O 1
ATOM 2093 N N . ARG A 1 270 ? 5.364 -15.889 -2.948 1.00 73.25 270 ARG A N 1
ATOM 2094 C CA . ARG A 1 270 ? 4.162 -16.723 -2.677 1.00 73.25 270 ARG A CA 1
ATOM 2095 C C . ARG A 1 270 ? 4.451 -17.962 -1.854 1.00 73.25 270 ARG A C 1
ATOM 2097 O O . ARG A 1 270 ? 3.745 -18.279 -0.901 1.00 73.25 270 ARG A O 1
ATOM 2104 N N . LEU A 1 271 ? 5.512 -18.652 -2.221 1.00 72.44 271 LEU A N 1
ATOM 2105 C CA . LEU A 1 271 ? 5.912 -19.870 -1.553 1.00 72.44 271 LEU A CA 1
ATOM 2106 C C . LEU A 1 271 ? 6.561 -19.561 -0.204 1.00 72.44 271 LEU A C 1
ATOM 2108 O O . LEU A 1 271 ? 6.240 -20.226 0.766 1.00 72.44 271 LEU A O 1
ATOM 2112 N N . ILE A 1 272 ? 7.375 -18.512 -0.080 1.00 68.62 272 ILE A N 1
ATOM 2113 C CA . ILE A 1 272 ? 8.056 -18.183 1.185 1.00 68.62 272 ILE A CA 1
ATOM 2114 C C . ILE A 1 272 ? 7.073 -17.923 2.329 1.00 68.62 272 ILE A C 1
ATOM 2116 O O . ILE A 1 272 ? 7.320 -18.366 3.447 1.00 68.62 272 ILE A O 1
ATOM 2120 N N . SER A 1 273 ? 5.977 -17.201 2.078 1.00 63.25 273 SER A N 1
ATOM 2121 C CA . SER A 1 273 ? 5.026 -16.841 3.148 1.00 63.25 273 SER A CA 1
ATOM 2122 C C . SER A 1 273 ? 3.804 -17.764 3.273 1.00 63.25 273 SER A C 1
ATOM 2124 O O . SER A 1 273 ? 3.110 -17.653 4.279 1.00 63.25 273 SER A O 1
ATOM 2126 N N . LEU A 1 274 ? 3.537 -18.675 2.318 1.00 63.56 274 LEU A N 1
ATOM 2127 C CA . LEU A 1 274 ? 2.469 -19.697 2.437 1.00 63.56 274 LEU A CA 1
ATOM 2128 C C . LEU A 1 274 ? 2.974 -21.126 2.617 1.00 63.56 274 LEU A C 1
ATOM 2130 O O . LEU A 1 274 ? 2.188 -21.990 3.007 1.00 63.56 274 LEU A O 1
ATOM 2134 N N . ALA A 1 275 ? 4.226 -21.429 2.274 1.00 61.69 275 ALA A N 1
ATOM 2135 C CA . ALA A 1 275 ? 4.710 -22.794 2.382 1.00 61.69 275 ALA A CA 1
ATOM 2136 C C . ALA A 1 275 ? 4.824 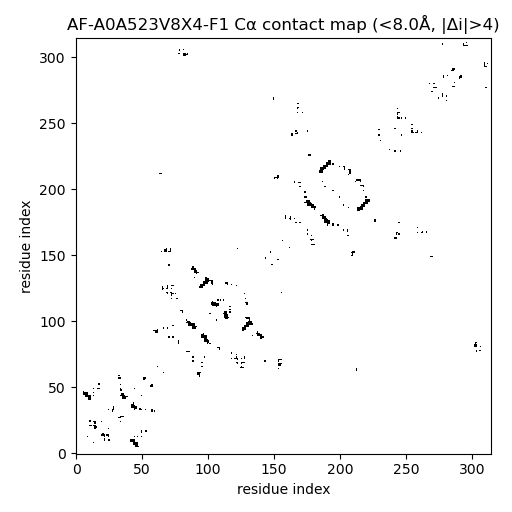-23.190 3.853 1.00 61.69 275 ALA A C 1
ATOM 2138 O O . ALA A 1 275 ? 5.440 -22.495 4.660 1.00 61.69 275 ALA A O 1
ATOM 2139 N N . ASN A 1 276 ? 4.311 -24.380 4.163 1.00 58.81 276 ASN A N 1
ATOM 2140 C CA . ASN A 1 276 ? 4.540 -25.031 5.451 1.00 58.81 276 ASN A CA 1
ATOM 2141 C C . ASN A 1 276 ? 6.038 -25.288 5.704 1.00 58.81 276 ASN A C 1
ATOM 2143 O O . ASN A 1 276 ? 6.448 -25.440 6.851 1.00 58.81 276 ASN A O 1
ATOM 2147 N N . ASP A 1 277 ? 6.850 -25.333 4.639 1.00 66.69 277 ASP A N 1
ATOM 2148 C CA . ASP A 1 277 ? 8.300 -25.457 4.718 1.00 66.69 277 ASP A CA 1
ATOM 2149 C C . ASP A 1 277 ? 9.014 -24.435 3.804 1.00 66.69 277 ASP A C 1
ATOM 2151 O O . ASP A 1 277 ? 9.239 -24.703 2.615 1.00 66.69 277 ASP A O 1
ATOM 2155 N N . PRO A 1 278 ? 9.420 -23.270 4.342 1.00 62.97 278 PRO A N 1
ATOM 2156 C CA . PRO A 1 278 ? 10.165 -22.262 3.590 1.00 62.97 278 PRO A CA 1
ATOM 2157 C C . PRO A 1 278 ? 11.560 -22.746 3.172 1.00 62.97 278 PRO A C 1
ATOM 2159 O O . PRO A 1 278 ? 12.206 -22.109 2.346 1.00 62.97 278 PRO A O 1
ATOM 2162 N N . THR A 1 279 ? 12.051 -23.881 3.685 1.00 69.06 279 THR A N 1
ATOM 2163 C CA . THR A 1 279 ? 13.360 -24.413 3.285 1.00 69.06 279 THR A CA 1
ATOM 2164 C C . THR A 1 279 ? 13.376 -24.982 1.868 1.00 69.06 279 THR A C 1
ATOM 2166 O O . THR A 1 279 ? 14.450 -25.125 1.291 1.00 69.06 279 THR A O 1
ATOM 2169 N N . THR A 1 280 ? 12.202 -25.219 1.276 1.00 72.81 280 THR A N 1
ATOM 2170 C CA . THR A 1 280 ? 12.049 -25.684 -0.113 1.00 72.81 280 THR A CA 1
ATOM 2171 C C . THR A 1 280 ? 12.506 -24.664 -1.160 1.00 72.81 280 THR A C 1
ATOM 2173 O O . THR A 1 280 ? 12.919 -25.054 -2.249 1.00 72.81 280 THR A O 1
ATOM 2176 N N . VAL A 1 281 ? 12.475 -23.373 -0.822 1.00 72.06 281 VAL A N 1
ATOM 2177 C CA . VAL A 1 281 ? 12.863 -22.253 -1.703 1.00 72.06 281 VAL A CA 1
ATOM 2178 C C . VAL A 1 281 ? 14.187 -21.603 -1.299 1.00 72.06 281 VAL A C 1
ATOM 2180 O O . VAL A 1 281 ? 14.730 -20.777 -2.035 1.00 72.06 281 VAL A O 1
ATOM 2183 N N . LEU A 1 282 ? 14.728 -21.972 -0.134 1.00 71.06 282 LEU A N 1
ATOM 2184 C CA . LEU A 1 282 ? 16.015 -21.477 0.339 1.00 71.06 282 LEU A CA 1
ATOM 2185 C C . LEU A 1 282 ? 17.168 -22.294 -0.266 1.00 71.06 282 LEU A C 1
ATOM 2187 O O . LEU A 1 282 ? 17.062 -23.515 -0.408 1.00 71.06 282 LEU A O 1
ATOM 2191 N N . PRO A 1 283 ? 18.320 -21.667 -0.560 1.00 70.50 283 PRO A N 1
ATOM 2192 C CA . PRO A 1 283 ? 19.503 -22.411 -0.970 1.00 70.50 283 PRO A CA 1
ATOM 2193 C C . PRO A 1 283 ? 19.907 -23.446 0.093 1.00 70.50 283 PRO A C 1
ATOM 2195 O O . PRO A 1 283 ? 19.847 -23.176 1.293 1.00 70.50 283 PRO A O 1
ATOM 2198 N N . LYS A 1 284 ? 20.414 -24.613 -0.331 1.00 73.38 284 LYS A N 1
ATOM 2199 C CA . LYS A 1 284 ? 20.842 -25.714 0.568 1.00 73.38 284 LYS A CA 1
ATOM 2200 C C . LYS A 1 284 ? 21.874 -25.294 1.631 1.00 73.38 284 LYS A C 1
ATOM 2202 O O . LYS A 1 284 ? 22.033 -25.950 2.657 1.00 73.38 284 LYS A O 1
ATOM 2207 N N . SER A 1 285 ? 22.591 -24.194 1.423 1.00 69.56 285 SER A N 1
ATOM 2208 C CA . SER A 1 285 ? 23.500 -23.624 2.423 1.00 69.56 285 SER A CA 1
ATOM 2209 C C . SER A 1 285 ? 22.771 -23.057 3.653 1.00 69.56 285 SER A C 1
ATOM 2211 O O . SER A 1 285 ? 23.322 -23.096 4.753 1.00 69.56 285 SER A O 1
ATOM 2213 N N . PHE A 1 286 ? 21.526 -22.596 3.506 1.00 63.69 286 PHE A N 1
ATOM 2214 C CA . PHE A 1 286 ? 20.672 -22.093 4.593 1.00 63.69 286 PHE A CA 1
ATOM 2215 C C . PHE A 1 286 ? 19.986 -23.221 5.380 1.00 63.69 286 PHE A C 1
ATOM 2217 O O . PHE A 1 286 ? 19.424 -23.001 6.456 1.00 63.69 286 PHE A O 1
ATOM 2224 N N . THR A 1 287 ? 20.044 -24.462 4.884 1.00 66.25 287 THR A N 1
ATOM 2225 C CA . THR A 1 287 ? 19.549 -25.628 5.626 1.00 66.25 287 THR A CA 1
ATOM 2226 C C . THR A 1 287 ? 20.554 -26.178 6.639 1.00 66.25 287 THR A C 1
ATOM 2228 O O . THR A 1 287 ? 20.196 -27.031 7.448 1.00 66.25 287 THR A O 1
ATOM 2231 N N . ASN A 1 288 ? 21.794 -25.678 6.641 1.00 68.81 288 ASN A N 1
ATOM 2232 C CA . ASN A 1 288 ? 22.826 -26.088 7.588 1.00 68.81 288 ASN A CA 1
ATOM 2233 C C . ASN A 1 288 ? 22.545 -25.516 8.990 1.00 68.81 288 ASN A C 1
ATOM 2235 O O . ASN A 1 288 ? 22.257 -24.335 9.158 1.00 68.81 288 ASN A O 1
ATOM 2239 N N . THR A 1 289 ? 22.658 -26.345 10.026 1.00 60.41 289 THR A N 1
ATOM 2240 C CA . THR A 1 289 ? 22.486 -25.949 11.433 1.00 60.41 289 THR A CA 1
ATOM 2241 C C . THR A 1 289 ? 23.439 -24.840 11.879 1.00 60.41 289 THR A C 1
ATOM 2243 O O . THR A 1 289 ? 23.089 -24.084 12.777 1.00 60.41 289 THR A O 1
ATOM 2246 N N . LYS A 1 290 ? 24.608 -24.693 11.243 1.00 61.00 290 LYS A N 1
ATOM 2247 C CA . LYS A 1 290 ? 25.597 -23.654 11.583 1.00 61.00 290 LYS A CA 1
ATOM 2248 C C . LYS A 1 290 ? 25.276 -22.256 11.030 1.00 61.00 290 LYS A C 1
ATOM 2250 O O . LYS A 1 290 ? 25.897 -21.296 11.466 1.00 61.00 290 LYS A O 1
ATOM 2255 N N . SER A 1 291 ? 24.351 -22.133 10.076 1.00 54.03 291 SER A N 1
ATOM 2256 C CA . SER A 1 291 ? 24.019 -20.874 9.378 1.00 54.03 291 SER A CA 1
ATOM 2257 C C . SER A 1 291 ? 22.592 -20.379 9.649 1.00 54.03 291 SER A C 1
ATOM 2259 O O . SER A 1 291 ? 22.148 -19.400 9.052 1.00 54.03 291 SER A O 1
ATOM 2261 N N . ARG A 1 292 ? 21.858 -21.037 10.554 1.00 55.25 292 ARG A N 1
ATOM 2262 C CA . ARG A 1 292 ? 20.461 -20.721 10.872 1.00 55.25 292 ARG A CA 1
ATOM 2263 C C . ARG A 1 292 ? 20.365 -19.760 12.058 1.00 55.25 292 ARG A C 1
ATOM 2265 O O . ARG A 1 292 ? 20.592 -20.163 13.192 1.00 55.25 292 ARG A O 1
ATOM 2272 N N . CYS A 1 293 ? 19.960 -18.514 11.807 1.00 47.56 293 CYS A N 1
ATOM 2273 C CA . CYS A 1 293 ? 19.440 -17.620 12.845 1.00 47.56 293 CYS A CA 1
ATOM 2274 C C . CYS A 1 293 ? 17.915 -17.788 12.896 1.00 47.56 293 CYS A C 1
ATOM 2276 O O . CYS A 1 293 ? 17.181 -17.110 12.181 1.00 47.56 293 CYS A O 1
ATOM 2278 N N . LEU A 1 294 ? 17.439 -18.767 13.666 1.00 49.75 294 LEU A N 1
ATOM 2279 C CA . LEU A 1 294 ? 16.010 -18.982 13.897 1.00 49.75 294 LEU A CA 1
ATOM 2280 C C . LEU A 1 294 ? 15.674 -18.519 15.313 1.00 49.75 294 LEU A C 1
ATOM 2282 O O . LEU A 1 294 ? 16.207 -19.057 16.282 1.00 49.75 294 LEU A O 1
ATOM 2286 N N . VAL A 1 295 ? 14.796 -17.524 15.433 1.00 45.53 295 VAL A N 1
ATOM 2287 C CA . VAL A 1 295 ? 14.298 -17.044 16.727 1.00 45.53 295 VAL A CA 1
ATOM 2288 C C . VAL A 1 295 ? 13.067 -17.865 17.103 1.00 45.53 295 VAL A C 1
ATOM 2290 O O . VAL A 1 295 ? 12.033 -17.784 16.440 1.00 45.53 295 VAL A O 1
ATOM 2293 N N . ASN A 1 296 ? 13.186 -18.670 18.160 1.00 41.47 296 ASN A N 1
ATOM 2294 C CA . ASN A 1 296 ? 12.063 -19.388 18.755 1.00 41.47 296 ASN A CA 1
ATOM 2295 C C . ASN A 1 296 ? 11.223 -18.415 19.597 1.00 41.47 296 ASN A C 1
ATOM 2297 O O . ASN A 1 296 ? 11.682 -17.924 20.625 1.00 41.47 296 ASN A O 1
ATOM 2301 N N . SER A 1 297 ? 9.995 -18.150 19.161 1.00 45.78 297 SER A N 1
ATOM 2302 C CA . SER A 1 297 ? 9.039 -17.262 19.830 1.00 45.78 297 SER A CA 1
ATOM 2303 C C . SER A 1 297 ? 8.001 -17.991 20.693 1.00 45.78 297 SER A C 1
ATOM 2305 O O . SER A 1 297 ? 7.095 -17.351 21.219 1.00 45.78 297 SER A O 1
ATOM 2307 N N . ALA A 1 298 ? 8.122 -19.309 20.889 1.00 45.78 298 ALA A N 1
ATOM 2308 C CA . ALA A 1 298 ? 7.120 -20.142 21.565 1.00 45.78 298 ALA A CA 1
ATOM 2309 C C . ALA A 1 298 ? 7.024 -19.954 23.097 1.00 45.78 298 ALA A C 1
ATOM 2311 O O . ALA A 1 298 ? 6.354 -20.732 23.768 1.00 45.78 298 ALA A O 1
ATOM 2312 N N . VAL A 1 299 ? 7.679 -18.941 23.674 1.00 50.16 299 VAL A N 1
ATOM 2313 C CA . VAL A 1 299 ? 7.639 -18.679 25.127 1.00 50.16 299 VAL A CA 1
ATOM 2314 C C . VAL A 1 299 ? 6.263 -18.157 25.573 1.00 50.16 299 VAL A C 1
ATOM 2316 O O . VAL A 1 299 ? 5.869 -18.366 26.716 1.00 50.16 299 VAL A O 1
ATOM 2319 N N . PHE A 1 300 ? 5.491 -17.546 24.668 1.00 48.22 300 PHE A N 1
ATOM 2320 C CA . PHE A 1 300 ? 4.117 -17.111 24.924 1.00 48.22 300 PHE A CA 1
ATOM 2321 C C . PHE A 1 300 ? 3.205 -17.555 23.777 1.00 48.22 300 PHE A C 1
ATOM 2323 O O . PHE A 1 300 ? 3.627 -17.560 22.625 1.00 48.22 300 PHE A O 1
ATOM 2330 N N . THR A 1 301 ? 1.950 -17.910 24.072 1.00 52.81 301 THR A N 1
ATOM 2331 C CA . THR A 1 301 ? 0.907 -18.070 23.043 1.00 52.81 301 THR A CA 1
ATOM 2332 C C . THR A 1 301 ? 0.262 -16.699 22.833 1.00 52.81 301 THR A C 1
ATOM 2334 O O . THR A 1 301 ? -0.534 -16.286 23.680 1.00 52.81 301 THR A O 1
ATOM 2337 N N . PRO A 1 302 ? 0.624 -15.926 21.792 1.00 51.81 302 PRO A N 1
ATOM 2338 C CA . PRO A 1 302 ? 0.016 -14.622 21.601 1.00 51.81 302 PRO A CA 1
ATOM 2339 C C . PRO A 1 302 ? -1.457 -14.813 21.202 1.00 51.81 302 PRO A C 1
ATOM 2341 O O . PRO A 1 302 ? -1.757 -15.670 20.370 1.00 51.81 302 PRO A O 1
ATOM 2344 N N . PRO A 1 303 ? -2.389 -14.006 21.737 1.00 52.34 303 PRO A N 1
ATOM 2345 C CA . PRO A 1 303 ? -3.802 -14.085 21.359 1.00 52.34 303 PRO A CA 1
ATOM 2346 C C . PRO A 1 303 ? -4.041 -13.649 19.900 1.00 52.34 303 PRO A C 1
ATOM 2348 O O . PRO A 1 303 ? -5.118 -13.878 19.358 1.00 52.34 303 PRO A O 1
ATOM 2351 N N . ASN A 1 304 ? -3.034 -13.050 19.252 1.00 51.75 304 ASN A N 1
ATOM 2352 C CA . ASN A 1 304 ? -3.032 -12.673 17.843 1.00 51.75 304 ASN A CA 1
ATOM 2353 C C . ASN A 1 304 ? -1.682 -13.055 17.198 1.00 51.75 304 ASN A C 1
ATOM 2355 O O . ASN A 1 304 ? -0.716 -12.299 17.262 1.00 51.75 304 ASN A O 1
ATOM 2359 N N . LEU A 1 305 ? -1.603 -14.237 16.573 1.00 54.59 305 LEU A N 1
ATOM 2360 C CA . LEU A 1 305 ? -0.393 -14.798 15.929 1.00 54.59 305 LEU A CA 1
ATOM 2361 C C . LEU A 1 305 ? 0.020 -14.098 14.611 1.00 54.59 305 LEU A C 1
ATOM 2363 O O . LEU A 1 305 ? 0.826 -14.625 13.850 1.00 54.59 305 LEU A O 1
ATOM 2367 N N . ARG A 1 306 ? -0.506 -12.904 14.316 1.00 52.47 306 ARG A N 1
ATOM 2368 C CA . ARG A 1 306 ? -0.273 -12.191 13.042 1.00 52.47 306 ARG A CA 1
ATOM 2369 C C . ARG A 1 306 ? 1.134 -11.577 12.918 1.00 52.47 306 ARG A C 1
ATOM 2371 O O . ARG A 1 306 ? 1.451 -10.999 11.885 1.00 52.47 306 ARG A O 1
ATOM 2378 N N . THR A 1 307 ? 1.956 -11.651 13.966 1.00 43.59 307 THR A N 1
ATOM 2379 C CA . THR A 1 307 ? 3.119 -10.771 14.182 1.00 43.59 307 THR A CA 1
ATOM 2380 C C . THR A 1 307 ? 4.496 -11.371 13.957 1.00 43.59 307 THR A C 1
ATOM 2382 O O . THR A 1 307 ? 5.485 -10.670 14.153 1.00 43.59 307 THR A O 1
ATOM 2385 N N . LEU A 1 308 ? 4.623 -12.631 13.549 1.00 43.69 308 LEU A N 1
ATOM 2386 C CA . LEU A 1 308 ? 5.944 -13.243 13.466 1.00 43.69 308 LEU A CA 1
ATOM 2387 C C . LEU A 1 308 ? 6.102 -14.058 12.185 1.00 43.69 308 LEU A C 1
ATOM 2389 O O . LEU A 1 308 ? 5.525 -15.130 12.038 1.00 43.69 308 LEU A O 1
ATOM 2393 N N . LEU A 1 309 ? 7.009 -13.600 11.316 1.00 40.94 309 LEU A N 1
ATOM 2394 C CA . LEU A 1 309 ? 7.800 -14.452 10.418 1.00 40.94 309 LEU A CA 1
ATOM 2395 C C . LEU A 1 309 ? 8.748 -15.324 11.271 1.00 40.94 309 LEU A C 1
ATOM 2397 O O . LEU A 1 309 ? 9.961 -15.346 11.094 1.00 40.94 309 LEU A O 1
ATOM 2401 N N . CYS A 1 310 ? 8.204 -16.013 12.269 1.00 39.75 310 CYS A N 1
ATOM 2402 C CA . CYS A 1 310 ? 8.905 -17.085 12.936 1.00 39.75 310 CYS A CA 1
ATOM 2403 C C . CYS A 1 310 ? 8.636 -18.318 12.091 1.00 39.75 310 CYS A C 1
ATOM 2405 O O . CYS A 1 310 ? 7.494 -18.744 11.936 1.00 39.75 310 CYS A O 1
ATOM 2407 N N . ILE A 1 311 ? 9.700 -18.874 11.519 1.00 40.53 311 ILE A N 1
ATOM 2408 C CA . ILE A 1 311 ? 9.692 -20.224 10.963 1.00 40.53 311 ILE A CA 1
ATOM 2409 C C . ILE A 1 311 ? 9.406 -21.146 12.154 1.00 40.53 311 ILE A C 1
ATOM 2411 O O . ILE A 1 311 ? 10.310 -21.565 12.877 1.00 40.53 311 ILE A O 1
ATOM 2415 N N . HIS A 1 312 ? 8.123 -21.352 12.438 1.00 35.38 312 HIS A N 1
ATOM 2416 C CA . HIS A 1 312 ? 7.674 -22.193 13.527 1.00 35.38 312 HIS A CA 1
ATOM 2417 C C . HIS A 1 312 ? 7.945 -23.637 13.133 1.00 35.38 312 HIS A C 1
ATOM 2419 O O . HIS A 1 312 ? 7.394 -24.151 12.164 1.00 35.38 312 HIS A O 1
ATOM 2425 N N . ARG A 1 313 ? 8.776 -24.311 13.924 1.00 34.41 313 ARG A N 1
ATOM 2426 C CA . ARG A 1 313 ? 8.735 -25.763 14.007 1.00 34.41 313 ARG A CA 1
ATOM 2427 C C . ARG A 1 313 ? 7.945 -26.093 15.263 1.00 34.41 313 ARG A C 1
ATOM 2429 O O . ARG A 1 313 ? 8.423 -25.834 16.363 1.00 34.41 313 ARG A O 1
ATOM 2436 N N . VAL A 1 314 ? 6.732 -26.610 15.092 1.00 32.91 314 VAL A N 1
ATOM 2437 C CA . VAL A 1 314 ? 6.058 -27.331 16.174 1.00 32.91 314 VAL A CA 1
ATOM 2438 C C . VAL A 1 314 ? 6.875 -28.607 16.378 1.00 32.91 314 VAL A C 1
ATOM 2440 O O . VAL A 1 314 ? 7.085 -29.353 15.418 1.00 32.91 314 VAL A O 1
ATOM 2443 N N . VAL A 1 315 ? 7.437 -28.778 17.573 1.00 35.62 315 VAL A N 1
ATOM 2444 C CA . VAL A 1 315 ? 8.061 -30.034 18.010 1.00 35.62 315 VAL A CA 1
ATOM 2445 C C . VAL A 1 315 ? 7.039 -30.782 18.839 1.00 35.62 315 VAL A C 1
ATOM 2447 O O . VAL A 1 315 ? 6.419 -30.117 19.698 1.00 35.62 315 VAL A O 1
#

Sequence (315 aa):
MDTSGHRSLVVDQAASMLGVSTRTVKRWLDAGTLDGVKIGRRWAITEASVRATLHGSPKVEATPRDSWWALWSYERLVYTQIHVSFSGIYRRADEFLAICSAGPNGASIESGTLGGWLRQNKAIGSRISIVKSVPNGAERIDERTLDELWVLRGEPLTVRDFEIMVMVRAPADIDVRGVYDSPPSVLVARVGASTPDAQKNALKALMLEIFPWMSAKVEVVGDEAKAPPFRSTKSQGDLHLLPSRRASHAPAVLKRAWEADEDYWVGQRRLISLANDPTTVLPKSFTNTKSRCLVNSAVFTPPNLRTLLCIHRVV

Foldseek 3Di:
DDCPPQDWDWLVRLCVLQVHDSVVSVVCVVVVLFDWDDDPPTTTGGVVRSVCCVVDPRLPFAAPLLVLLQLVLLVVLCQQQLVWDWPAWWDDRNAIEIEGQCWQQRAGPVGGGSQVVSVVRGDPPHRYGYGNDDDPRIGGDDHDDPVCVLLVASPPDDLLRLFLSLLLPQDPPWAFLGWDDVPVQEIETETEPPDDPVSQVVSQVSSCSNPVRGHYYYHYDYPPDHRPQSDDPPDPDDPDDQQLSNPVVDDPVVSVVRSVVSVLCSVCVVCCVPPLDNVVSDPPVQVDPVNDPADDPVPDDGPDPPHDPHNDDDD